Protein AF-A0A3S1B760-F1 (afdb_monomer_lite)

Structure (mmCIF, N/CA/C/O backbone):
data_AF-A0A3S1B760-F1
#
_entry.id   AF-A0A3S1B760-F1
#
loop_
_atom_site.group_PDB
_atom_site.id
_atom_site.type_symbol
_atom_site.label_atom_id
_atom_site.label_alt_id
_atom_site.label_comp_id
_atom_site.label_asym_id
_atom_site.label_entity_id
_atom_site.label_seq_id
_atom_site.pdbx_PDB_ins_code
_atom_site.Cartn_x
_atom_site.Cartn_y
_atom_site.Cartn_z
_atom_site.occupancy
_atom_site.B_iso_or_equiv
_atom_site.auth_seq_id
_atom_site.auth_comp_id
_atom_site.auth_asym_id
_atom_site.auth_atom_id
_atom_site.pdbx_PDB_model_num
ATOM 1 N N . ALA A 1 1 ? 53.886 2.335 -59.919 1.00 48.66 1 ALA A N 1
ATOM 2 C CA . ALA A 1 1 ? 53.335 0.971 -60.036 1.00 48.66 1 ALA A CA 1
ATOM 3 C C . ALA A 1 1 ? 51.815 1.075 -60.037 1.00 48.66 1 ALA A C 1
ATOM 5 O O . ALA A 1 1 ? 51.271 1.648 -59.100 1.00 48.66 1 ALA A O 1
ATOM 6 N N . PHE A 1 2 ? 51.147 0.625 -61.101 1.00 50.19 2 PHE A N 1
ATOM 7 C CA . PHE A 1 2 ? 49.683 0.590 -61.157 1.00 50.19 2 PHE A CA 1
ATOM 8 C C . PHE A 1 2 ? 49.203 -0.611 -60.341 1.00 50.19 2 PHE A C 1
ATOM 10 O O . PHE A 1 2 ? 49.524 -1.748 -60.675 1.00 50.19 2 PHE A O 1
ATOM 17 N N . TYR A 1 3 ? 48.493 -0.355 -59.243 1.00 67.94 3 TYR A N 1
ATOM 18 C CA . TYR A 1 3 ? 47.864 -1.406 -58.446 1.00 67.94 3 TYR A CA 1
ATOM 19 C C . TYR A 1 3 ? 46.650 -1.919 -59.228 1.00 67.94 3 TYR A C 1
ATOM 21 O O . TYR A 1 3 ? 45.631 -1.235 -59.313 1.00 67.94 3 TYR A O 1
ATOM 29 N N . VAL A 1 4 ? 46.784 -3.084 -59.861 1.00 77.31 4 VAL A N 1
ATOM 30 C CA . VAL A 1 4 ? 45.664 -3.774 -60.505 1.00 77.31 4 VAL A CA 1
ATOM 31 C C . VAL A 1 4 ? 45.086 -4.718 -59.468 1.00 77.31 4 VAL A C 1
ATOM 33 O O . VAL A 1 4 ? 45.656 -5.769 -59.195 1.00 77.31 4 VAL A O 1
ATOM 36 N N . GLU A 1 5 ? 43.988 -4.307 -58.846 1.00 77.44 5 GLU A N 1
ATOM 37 C CA . GLU A 1 5 ? 43.269 -5.187 -57.934 1.00 77.44 5 GLU A CA 1
ATOM 38 C C . GLU A 1 5 ? 42.617 -6.345 -58.664 1.00 77.44 5 GLU A C 1
ATOM 40 O O . GLU A 1 5 ? 42.035 -6.191 -59.743 1.00 77.44 5 GLU A O 1
ATOM 45 N N . THR A 1 6 ? 42.630 -7.500 -58.010 1.00 85.75 6 THR A N 1
ATOM 46 C CA . THR A 1 6 ? 41.825 -8.625 -58.454 1.00 85.75 6 THR A CA 1
ATOM 47 C C . THR A 1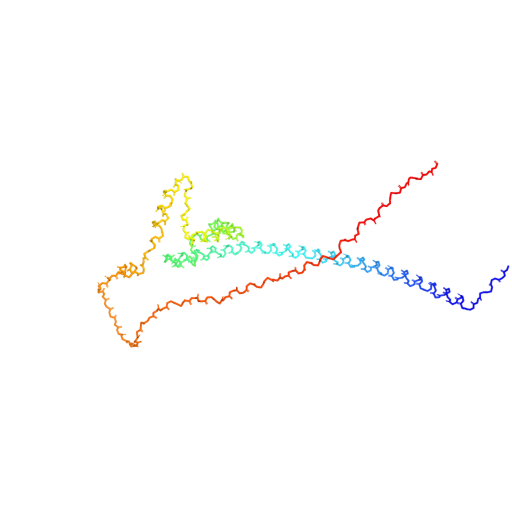 6 ? 40.348 -8.366 -58.151 1.00 85.75 6 THR A C 1
ATOM 49 O O . THR A 1 6 ? 39.968 -7.704 -57.182 1.00 85.75 6 THR A O 1
ATOM 52 N N . ARG A 1 7 ? 39.463 -8.929 -58.979 1.00 85.62 7 ARG A N 1
ATOM 53 C CA . ARG A 1 7 ? 38.005 -8.823 -58.795 1.00 85.62 7 ARG A CA 1
ATOM 54 C C . ARG A 1 7 ? 37.543 -9.331 -57.420 1.00 85.62 7 ARG A C 1
ATOM 56 O O . ARG A 1 7 ? 36.527 -8.863 -56.914 1.00 85.62 7 ARG A O 1
ATOM 63 N N . VAL A 1 8 ? 38.279 -10.279 -56.837 1.00 87.81 8 VAL A N 1
ATOM 64 C CA . VAL A 1 8 ? 38.003 -10.846 -55.511 1.00 87.81 8 VAL A CA 1
ATOM 65 C C . VAL A 1 8 ? 38.309 -9.825 -54.414 1.00 87.81 8 VAL A C 1
ATOM 67 O O . VAL A 1 8 ? 37.425 -9.537 -53.615 1.00 87.81 8 VAL A O 1
ATOM 70 N N . GLU A 1 9 ? 39.481 -9.185 -54.439 1.00 88.00 9 GLU A N 1
ATOM 71 C CA . GLU A 1 9 ? 39.858 -8.142 -53.467 1.00 88.00 9 GLU A CA 1
ATOM 72 C C . GLU A 1 9 ? 38.887 -6.951 -53.501 1.00 88.00 9 GLU A C 1
ATOM 74 O O . GLU A 1 9 ? 38.442 -6.458 -52.461 1.00 88.00 9 GLU A O 1
ATOM 79 N N . ALA A 1 10 ? 38.464 -6.532 -54.699 1.00 87.75 10 ALA A N 1
ATOM 80 C CA . ALA A 1 10 ? 37.474 -5.468 -54.853 1.00 87.75 10 ALA A CA 1
ATOM 81 C C . ALA A 1 10 ? 36.114 -5.832 -54.220 1.00 87.75 10 ALA A C 1
ATOM 83 O O . ALA A 1 10 ? 35.478 -4.987 -53.580 1.00 87.75 10 ALA A O 1
ATOM 84 N N . LEU A 1 11 ? 35.667 -7.086 -54.362 1.00 90.56 11 LEU A N 1
ATOM 85 C CA . LEU A 1 11 ? 34.439 -7.578 -53.729 1.00 90.56 11 LEU A CA 1
ATOM 86 C C . LEU A 1 11 ? 34.583 -7.674 -52.208 1.00 90.56 11 LEU A C 1
ATOM 88 O O . LEU A 1 11 ? 33.686 -7.239 -51.487 1.00 90.56 11 LEU A O 1
ATOM 92 N N . GLU A 1 12 ? 35.711 -8.172 -51.706 1.00 91.38 12 GLU A N 1
ATOM 93 C CA . GLU A 1 12 ? 35.986 -8.255 -50.269 1.00 91.38 12 GLU A CA 1
ATOM 94 C C . GLU A 1 12 ? 35.962 -6.876 -49.606 1.00 91.38 12 GLU A C 1
ATOM 96 O O . GLU A 1 12 ? 35.325 -6.699 -48.564 1.00 91.38 12 GLU A O 1
ATOM 101 N N . ARG A 1 13 ? 36.546 -5.853 -50.241 1.00 89.62 13 ARG A N 1
ATOM 102 C CA . ARG A 1 13 ? 36.424 -4.467 -49.763 1.00 89.62 13 ARG A CA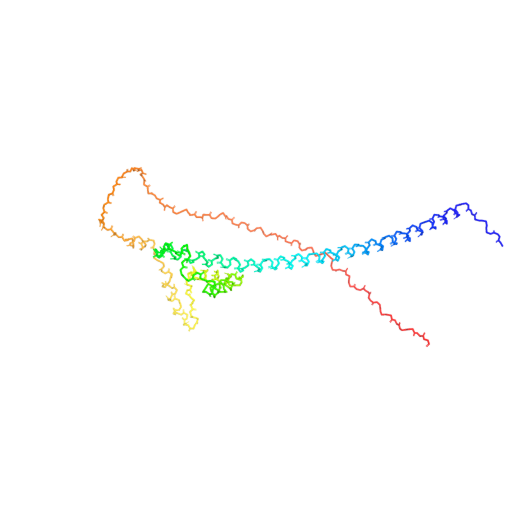 1
ATOM 103 C C . ARG A 1 13 ? 34.980 -3.977 -49.741 1.00 89.62 13 ARG A C 1
ATOM 105 O O . ARG A 1 13 ? 34.581 -3.289 -48.798 1.00 89.62 13 ARG A O 1
ATOM 112 N N . GLN A 1 14 ? 34.188 -4.274 -50.773 1.00 91.12 14 GLN A N 1
ATOM 113 C CA . GLN A 1 14 ? 32.778 -3.873 -50.817 1.00 91.12 14 GLN A CA 1
ATOM 114 C C . GLN A 1 14 ? 31.973 -4.550 -49.706 1.00 91.12 14 GLN A C 1
ATOM 116 O O . GLN A 1 14 ? 31.160 -3.903 -49.048 1.00 91.12 14 GLN A O 1
ATOM 121 N N . VAL A 1 15 ? 32.227 -5.831 -49.443 1.00 94.62 15 VAL A N 1
ATOM 122 C CA . VAL A 1 15 ? 31.605 -6.552 -48.328 1.00 94.62 15 VAL A CA 1
ATOM 123 C C . VAL A 1 15 ? 32.054 -5.959 -46.993 1.00 94.62 15 VAL A C 1
ATOM 125 O O . VAL A 1 15 ? 31.210 -5.659 -46.153 1.00 94.62 15 VAL A O 1
ATOM 128 N N . ALA A 1 16 ? 33.349 -5.694 -46.811 1.00 92.94 16 ALA A N 1
ATOM 129 C CA . ALA A 1 16 ? 33.886 -5.113 -45.583 1.00 92.94 16 ALA A CA 1
ATOM 130 C C . ALA A 1 16 ? 33.348 -3.698 -45.311 1.00 92.94 16 ALA A C 1
ATOM 132 O O . ALA A 1 16 ? 33.040 -3.354 -44.171 1.00 92.94 16 ALA A O 1
ATOM 133 N N . THR A 1 17 ? 33.210 -2.865 -46.344 1.00 93.50 17 THR A N 1
ATOM 134 C CA . THR A 1 17 ? 32.624 -1.520 -46.217 1.00 93.50 17 THR A CA 1
ATOM 135 C C . THR A 1 17 ? 31.132 -1.583 -45.908 1.00 93.50 17 THR A C 1
ATOM 137 O O . THR A 1 17 ? 30.680 -0.882 -45.003 1.00 93.50 17 THR A O 1
ATOM 140 N N . ARG A 1 18 ? 30.376 -2.466 -46.575 1.00 94.44 18 ARG A N 1
ATOM 141 C CA . ARG A 1 18 ? 28.962 -2.711 -46.255 1.00 94.44 18 ARG A CA 1
ATOM 142 C C . ARG A 1 18 ? 28.792 -3.202 -44.819 1.00 94.44 18 ARG A C 1
ATOM 144 O O . ARG A 1 18 ? 28.005 -2.613 -44.091 1.00 94.44 18 ARG A O 1
ATOM 151 N N . ALA A 1 19 ? 29.576 -4.187 -44.387 1.00 95.19 19 ALA A N 1
ATOM 152 C CA . ALA A 1 19 ? 29.538 -4.711 -43.022 1.00 95.19 19 ALA A CA 1
ATOM 153 C C . ALA A 1 19 ? 29.811 -3.614 -41.978 1.00 95.19 19 ALA A C 1
ATOM 155 O O . ALA A 1 19 ? 29.036 -3.450 -41.039 1.00 95.19 19 ALA A O 1
ATOM 156 N N . LYS A 1 20 ? 30.844 -2.783 -42.190 1.00 96.19 20 LYS A N 1
ATOM 157 C CA . LYS A 1 20 ? 31.139 -1.632 -41.316 1.00 96.19 20 LYS A CA 1
ATOM 158 C C . LYS A 1 20 ? 29.974 -0.643 -41.241 1.00 96.19 20 LYS A C 1
ATOM 160 O O . LYS A 1 20 ? 29.651 -0.162 -40.157 1.00 96.19 20 LYS A O 1
ATOM 165 N N . MET A 1 21 ? 29.337 -0.339 -42.371 1.00 95.94 21 MET A N 1
ATOM 166 C CA . MET A 1 21 ? 28.172 0.551 -42.408 1.00 95.94 21 MET A CA 1
ATOM 167 C C . MET A 1 21 ? 26.983 -0.045 -41.650 1.00 95.94 21 MET A C 1
ATOM 169 O O . MET A 1 21 ? 26.342 0.656 -40.867 1.00 95.94 21 MET A O 1
ATOM 173 N N . THR A 1 22 ? 26.718 -1.338 -41.831 1.00 96.38 22 THR A N 1
ATOM 174 C CA . THR A 1 22 ? 25.662 -2.051 -41.107 1.00 96.38 22 THR A CA 1
ATOM 175 C C . THR A 1 22 ? 25.916 -2.042 -39.601 1.00 96.38 22 THR A C 1
ATOM 177 O O . THR A 1 22 ? 25.001 -1.742 -38.839 1.00 96.38 22 THR A O 1
ATOM 180 N N . ASP A 1 23 ? 27.155 -2.257 -39.155 1.00 96.62 23 ASP A N 1
ATOM 181 C CA . ASP A 1 23 ? 27.513 -2.196 -37.734 1.00 96.62 23 ASP A CA 1
ATOM 182 C C . ASP A 1 23 ? 27.290 -0.807 -37.127 1.00 96.62 23 ASP A C 1
ATOM 184 O O . ASP A 1 23 ? 26.781 -0.688 -36.010 1.00 96.62 23 ASP A O 1
ATOM 188 N N . VAL A 1 24 ? 27.643 0.260 -37.849 1.00 96.69 24 VAL A N 1
ATOM 189 C CA . VAL A 1 24 ? 27.411 1.641 -37.395 1.00 96.69 24 VAL A CA 1
ATOM 190 C C . VAL A 1 24 ? 25.914 1.933 -37.289 1.00 96.69 24 VAL A C 1
ATOM 192 O O . VAL A 1 24 ? 25.472 2.512 -36.292 1.00 96.69 24 VAL A O 1
ATOM 195 N N . LEU A 1 25 ? 25.122 1.501 -38.275 1.00 96.31 25 LEU A N 1
ATOM 196 C CA . LEU A 1 25 ? 23.667 1.644 -38.245 1.00 96.31 25 LEU A CA 1
ATOM 197 C C . LEU A 1 25 ? 23.057 0.866 -37.077 1.00 96.31 25 LEU A C 1
ATOM 199 O O . LEU A 1 25 ? 22.281 1.443 -36.317 1.00 96.31 25 LEU A O 1
ATOM 203 N N . ASN A 1 26 ? 23.460 -0.388 -36.871 1.00 97.19 26 ASN A N 1
ATOM 204 C CA . ASN A 1 26 ? 22.979 -1.219 -35.768 1.00 97.19 26 ASN A CA 1
ATOM 205 C C . ASN A 1 26 ? 23.315 -0.593 -34.410 1.00 97.19 26 ASN A C 1
ATOM 207 O O . ASN A 1 26 ? 22.427 -0.421 -33.580 1.00 97.19 26 ASN A O 1
ATOM 211 N N . ARG A 1 27 ? 24.556 -0.130 -34.208 1.00 96.75 27 ARG A N 1
ATOM 212 C CA . ARG A 1 27 ? 24.949 0.577 -32.974 1.00 96.75 27 ARG A CA 1
ATOM 213 C C . ARG A 1 27 ? 24.143 1.856 -32.751 1.00 96.75 27 ARG A C 1
ATOM 215 O O . ARG A 1 27 ? 23.795 2.174 -31.613 1.00 96.75 27 ARG A O 1
ATOM 222 N N . SER A 1 28 ? 23.849 2.599 -33.819 1.00 97.06 28 SER A N 1
ATOM 223 C CA . SER A 1 28 ? 23.019 3.805 -33.747 1.00 97.06 28 SER A CA 1
ATOM 224 C C . SER A 1 28 ? 21.583 3.473 -33.334 1.00 97.06 28 SER A C 1
ATOM 226 O O . SER A 1 28 ? 21.041 4.109 -32.426 1.00 97.06 28 SER A O 1
ATOM 228 N N . GLN A 1 29 ? 20.986 2.441 -33.936 1.00 96.88 29 GLN A N 1
ATOM 229 C CA . GLN A 1 29 ? 19.640 1.985 -33.587 1.00 96.88 29 GLN A CA 1
ATOM 230 C C . GLN A 1 29 ? 19.576 1.432 -32.159 1.00 96.88 29 GLN A C 1
ATOM 232 O O . GLN A 1 29 ? 18.686 1.813 -31.401 1.00 96.88 29 GLN A O 1
ATOM 237 N N . ASP A 1 30 ? 20.568 0.650 -31.734 1.00 97.56 30 ASP A N 1
ATOM 238 C CA . ASP A 1 30 ? 20.675 0.158 -30.359 1.00 97.56 30 ASP A CA 1
ATOM 239 C C . ASP A 1 30 ? 20.773 1.302 -29.348 1.00 97.56 30 ASP A C 1
ATOM 241 O O . ASP A 1 30 ? 20.149 1.263 -28.287 1.00 97.56 30 ASP A O 1
ATOM 245 N N . SER A 1 31 ? 21.540 2.349 -29.661 1.00 96.94 31 SER A N 1
ATOM 246 C CA . SER A 1 31 ? 21.658 3.532 -28.803 1.00 96.94 31 SER A CA 1
ATOM 247 C C . SER A 1 31 ? 20.320 4.269 -28.659 1.00 96.94 31 SER A C 1
ATOM 249 O O . SER A 1 31 ? 19.916 4.634 -27.545 1.00 96.94 31 SER A O 1
ATOM 251 N N . LYS A 1 32 ? 19.580 4.428 -29.766 1.00 97.56 32 LYS A N 1
ATOM 252 C CA . LYS A 1 32 ? 18.227 5.006 -29.759 1.00 97.56 32 LYS A CA 1
ATOM 253 C C . LYS A 1 32 ? 17.269 4.156 -28.930 1.00 97.56 32 LYS A C 1
ATOM 255 O O . LYS A 1 32 ? 16.611 4.690 -28.038 1.00 97.56 32 LYS A O 1
ATOM 260 N N . LEU A 1 33 ? 17.263 2.841 -29.146 1.00 97.88 33 LEU A N 1
ATOM 261 C CA . LEU A 1 33 ? 16.401 1.901 -28.432 1.00 97.88 33 LEU A CA 1
ATOM 262 C C . LEU A 1 33 ? 16.709 1.880 -26.932 1.00 97.88 33 LEU A C 1
ATOM 264 O O . LEU A 1 33 ? 15.796 1.903 -26.110 1.00 97.88 33 LEU A O 1
ATOM 268 N N . ARG A 1 34 ? 17.988 1.921 -26.541 1.00 97.56 34 ARG A N 1
ATOM 269 C CA . ARG A 1 34 ? 18.393 2.036 -25.130 1.00 97.56 34 ARG A CA 1
ATOM 270 C C . ARG A 1 34 ? 17.894 3.329 -24.498 1.00 97.56 34 ARG A C 1
ATOM 272 O O . ARG A 1 34 ? 17.448 3.313 -23.353 1.00 97.56 34 ARG A O 1
ATOM 279 N N . THR A 1 35 ? 17.979 4.440 -25.222 1.00 97.69 35 THR A N 1
ATOM 280 C CA . THR A 1 35 ? 17.501 5.739 -24.735 1.00 97.69 35 THR A CA 1
ATOM 281 C C . THR A 1 35 ? 15.984 5.737 -24.574 1.00 97.69 35 THR A C 1
ATOM 283 O O . THR A 1 35 ? 15.486 6.187 -23.545 1.00 97.69 35 THR A O 1
ATOM 286 N N . GLN A 1 36 ? 15.256 5.176 -25.540 1.00 97.88 36 GLN A N 1
ATOM 287 C CA . GLN A 1 36 ? 13.805 5.028 -25.471 1.00 97.88 36 GLN A CA 1
ATOM 288 C C . GLN A 1 36 ? 13.390 4.125 -24.307 1.00 97.88 36 GLN A C 1
ATOM 290 O O . GLN A 1 36 ? 12.636 4.562 -23.449 1.00 97.88 36 GLN A O 1
ATOM 295 N N . LYS A 1 37 ? 13.999 2.943 -24.172 1.00 98.19 37 LYS A N 1
ATOM 296 C CA . LYS A 1 37 ? 13.739 2.030 -23.051 1.00 98.19 37 LYS A CA 1
ATOM 297 C C . LYS A 1 37 ? 13.962 2.692 -21.689 1.00 98.19 37 LYS A C 1
ATOM 299 O O . LYS A 1 37 ? 13.189 2.469 -20.766 1.00 98.19 37 LYS A O 1
ATOM 304 N N . LYS A 1 38 ? 15.005 3.520 -21.548 1.00 98.00 38 LYS A N 1
ATOM 305 C CA . LYS A 1 38 ? 15.243 4.291 -20.314 1.00 98.00 38 LYS A CA 1
ATOM 306 C C . LYS A 1 38 ? 14.145 5.321 -20.050 1.00 98.00 38 LYS A C 1
ATOM 308 O O . LYS A 1 38 ? 13.774 5.506 -18.897 1.00 98.00 38 LYS A O 1
ATOM 313 N N . ARG A 1 39 ? 13.642 5.993 -21.090 1.00 98.06 39 ARG A N 1
ATOM 314 C CA . ARG A 1 39 ? 12.525 6.944 -20.968 1.00 98.06 39 ARG A CA 1
ATOM 315 C C . ARG A 1 39 ? 11.241 6.234 -20.557 1.00 98.06 39 ARG A C 1
ATOM 317 O O . ARG A 1 39 ? 10.586 6.696 -19.630 1.00 98.06 39 ARG A O 1
ATOM 324 N N . ASP A 1 40 ? 10.939 5.104 -21.184 1.00 98.06 40 ASP A N 1
ATOM 325 C CA . ASP A 1 40 ? 9.743 4.317 -20.883 1.00 98.06 40 ASP A CA 1
ATOM 326 C C . ASP A 1 40 ? 9.805 3.761 -19.457 1.00 98.06 40 ASP A C 1
ATOM 328 O O . ASP A 1 40 ? 8.845 3.886 -18.702 1.00 98.06 40 ASP A O 1
ATOM 332 N N . GLN A 1 41 ? 10.967 3.248 -19.039 1.00 97.94 41 GLN A N 1
ATOM 333 C CA . GLN A 1 41 ? 11.169 2.801 -17.661 1.00 97.94 41 GLN A CA 1
ATOM 334 C C . GLN A 1 41 ? 10.994 3.948 -16.661 1.00 97.94 41 GLN A C 1
ATOM 336 O O . GLN A 1 41 ? 10.310 3.785 -15.660 1.00 97.94 41 GLN A O 1
ATOM 341 N N . ALA A 1 42 ? 11.556 5.128 -16.940 1.00 97.62 42 ALA A N 1
ATOM 342 C CA . ALA A 1 42 ? 11.366 6.288 -16.076 1.00 97.62 42 ALA A CA 1
ATOM 343 C C . ALA A 1 42 ? 9.889 6.718 -16.002 1.00 97.62 42 ALA A C 1
ATOM 345 O O . ALA A 1 42 ? 9.424 7.129 -14.941 1.00 97.62 42 ALA A O 1
ATOM 346 N N . ALA A 1 43 ? 9.141 6.615 -17.104 1.00 97.56 43 ALA A N 1
ATOM 347 C CA . ALA A 1 43 ? 7.711 6.901 -17.121 1.00 97.56 43 ALA A CA 1
ATOM 348 C C . ALA A 1 43 ? 6.913 5.892 -16.278 1.00 97.56 43 ALA A C 1
ATOM 350 O O . ALA A 1 43 ? 6.051 6.313 -15.506 1.00 97.56 43 ALA A O 1
ATOM 351 N N . LEU A 1 44 ? 7.237 4.596 -16.372 1.00 98.25 44 LEU A N 1
ATOM 352 C CA . LEU A 1 44 ? 6.658 3.547 -15.526 1.00 98.25 44 LEU A CA 1
ATOM 353 C C . LEU A 1 44 ? 6.961 3.796 -14.046 1.00 98.25 44 LEU A C 1
ATOM 355 O O . LEU A 1 44 ? 6.042 3.840 -13.237 1.00 98.25 44 LEU A O 1
ATOM 359 N N . ASP A 1 45 ? 8.215 4.089 -13.702 1.00 98.06 45 ASP A N 1
ATOM 360 C CA . ASP A 1 45 ? 8.610 4.370 -12.319 1.00 98.06 45 ASP A CA 1
ATOM 361 C C . ASP A 1 45 ? 7.866 5.597 -11.750 1.00 98.06 45 ASP A C 1
ATOM 363 O O . ASP A 1 45 ? 7.479 5.627 -10.579 1.00 98.06 45 ASP A O 1
ATOM 367 N N . ILE A 1 46 ? 7.657 6.641 -12.565 1.00 97.44 46 ILE A N 1
ATOM 368 C CA . ILE A 1 46 ? 6.871 7.821 -12.171 1.00 97.44 46 ILE A CA 1
ATOM 369 C C . ILE A 1 46 ? 5.401 7.448 -11.973 1.00 97.44 46 ILE A C 1
ATOM 371 O O . ILE A 1 46 ? 4.778 7.933 -11.024 1.00 97.44 46 ILE A O 1
ATOM 375 N N . PHE A 1 47 ? 4.844 6.630 -12.864 1.00 98.00 47 PHE A N 1
ATOM 376 C CA . PHE A 1 47 ? 3.469 6.163 -12.767 1.00 98.00 47 PHE A CA 1
ATOM 377 C C . PHE A 1 47 ? 3.255 5.355 -11.488 1.00 98.00 47 PHE A C 1
ATOM 379 O O . PHE A 1 47 ? 2.376 5.706 -10.704 1.00 98.00 47 PHE A O 1
ATOM 386 N N . ASP A 1 48 ? 4.112 4.372 -11.216 1.00 97.62 48 ASP A N 1
ATOM 387 C CA . ASP A 1 48 ? 4.019 3.522 -10.03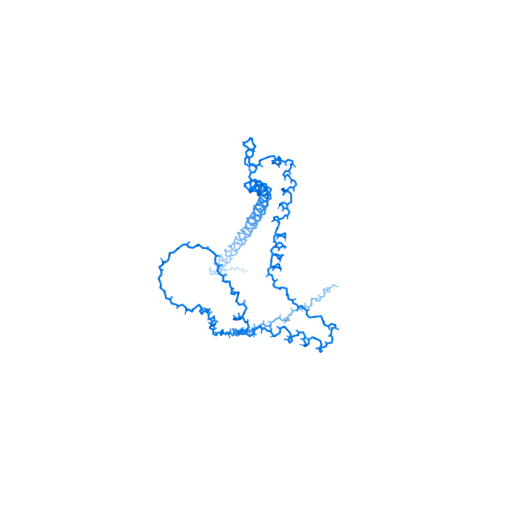0 1.00 97.62 48 ASP A CA 1
ATOM 388 C C . ASP A 1 48 ? 4.099 4.352 -8.747 1.00 97.62 48 ASP A C 1
ATOM 390 O O . ASP A 1 48 ? 3.255 4.223 -7.863 1.00 97.62 48 ASP A O 1
ATOM 394 N N . ARG A 1 49 ? 5.035 5.308 -8.670 1.00 96.62 49 ARG A N 1
ATOM 395 C CA . ARG A 1 49 ? 5.133 6.219 -7.515 1.00 96.62 49 ARG A CA 1
ATOM 396 C C . ARG A 1 49 ? 3.883 7.075 -7.329 1.00 96.62 49 ARG A C 1
ATOM 398 O O . ARG A 1 49 ? 3.465 7.312 -6.194 1.00 96.62 49 ARG A O 1
ATOM 405 N N . LYS A 1 50 ? 3.298 7.585 -8.418 1.00 97.19 50 LYS A N 1
ATOM 406 C CA . LYS A 1 50 ? 2.054 8.369 -8.353 1.00 97.19 50 LYS A CA 1
ATOM 407 C C . LYS A 1 50 ? 0.885 7.496 -7.909 1.00 97.19 50 LYS A C 1
ATOM 409 O O . LYS A 1 50 ? 0.147 7.911 -7.020 1.00 97.19 50 LYS A O 1
ATOM 414 N N . PHE A 1 51 ? 0.771 6.294 -8.464 1.00 96.94 51 PHE A N 1
ATOM 415 C CA . PHE A 1 51 ? -0.259 5.325 -8.119 1.00 96.94 51 PHE A CA 1
ATOM 416 C C . PHE A 1 51 ? -0.165 4.888 -6.653 1.00 96.94 51 PHE A C 1
ATOM 418 O O . PHE A 1 51 ? -1.164 4.890 -5.937 1.00 96.94 51 PHE A O 1
ATOM 425 N N . GLU A 1 52 ? 1.036 4.588 -6.157 1.00 95.81 52 GLU A N 1
ATOM 426 C CA . GLU A 1 52 ? 1.253 4.264 -4.746 1.00 95.81 52 GLU A CA 1
ATOM 427 C C . GLU A 1 52 ? 0.874 5.427 -3.829 1.00 95.81 52 GLU A C 1
ATOM 429 O O . GLU A 1 52 ? 0.210 5.213 -2.813 1.00 95.81 52 GLU A O 1
ATOM 434 N N . LYS A 1 53 ? 1.256 6.658 -4.190 1.00 95.44 53 LYS A N 1
ATOM 435 C CA . LYS A 1 53 ? 0.909 7.863 -3.429 1.00 95.44 53 LYS A CA 1
ATOM 436 C C . LYS A 1 53 ? -0.602 8.085 -3.385 1.00 95.44 53 LYS A C 1
ATOM 438 O O . LYS A 1 53 ? -1.154 8.331 -2.315 1.00 95.44 53 LYS A O 1
ATOM 443 N N . GLU A 1 54 ? -1.281 7.973 -4.520 1.00 93.94 54 GLU A N 1
ATOM 444 C CA . GLU A 1 54 ? -2.738 8.087 -4.600 1.00 93.94 54 GLU A CA 1
ATOM 445 C C . GLU A 1 54 ? -3.423 6.971 -3.798 1.00 93.94 54 GLU A C 1
ATOM 447 O O . GLU A 1 54 ? -4.303 7.236 -2.980 1.00 93.94 54 GLU A O 1
ATOM 452 N N . GLY A 1 55 ? -2.936 5.734 -3.911 1.00 93.69 55 GLY A N 1
ATOM 453 C CA . GLY A 1 55 ? -3.404 4.606 -3.113 1.00 93.69 55 GLY A CA 1
ATOM 454 C C . GLY A 1 55 ? -3.205 4.803 -1.606 1.00 93.69 55 GLY A C 1
ATOM 455 O O . GLY A 1 55 ? -4.061 4.402 -0.815 1.00 93.69 55 GLY A O 1
ATOM 456 N N . GLN A 1 56 ? -2.105 5.429 -1.178 1.00 89.81 56 GLN A N 1
ATOM 457 C CA . GLN A 1 56 ? -1.881 5.797 0.223 1.00 89.81 56 GLN A CA 1
ATOM 458 C C . GLN A 1 56 ? -2.859 6.880 0.683 1.00 89.81 56 GLN A C 1
ATOM 460 O O . GLN A 1 56 ? -3.501 6.691 1.716 1.00 89.81 56 GLN A O 1
ATOM 465 N N . ASN A 1 57 ? -3.055 7.936 -0.109 1.00 88.00 57 ASN A N 1
ATOM 466 C CA . ASN A 1 57 ? -4.022 8.995 0.187 1.00 88.00 57 ASN A CA 1
ATOM 467 C C . ASN A 1 57 ? -5.447 8.438 0.314 1.00 88.00 57 ASN A C 1
ATOM 469 O O . ASN A 1 57 ? -6.148 8.745 1.276 1.00 88.00 57 ASN A O 1
ATOM 473 N N . HIS A 1 58 ? -5.865 7.556 -0.602 1.00 87.25 58 HIS A N 1
ATOM 474 C CA . HIS A 1 58 ? -7.162 6.882 -0.515 1.00 87.25 58 HIS A CA 1
ATOM 475 C C . HIS A 1 58 ? -7.275 6.019 0.738 1.00 87.25 58 HIS A C 1
ATOM 477 O O . HIS A 1 58 ? -8.288 6.068 1.433 1.00 87.25 58 HIS A O 1
ATOM 483 N N . LYS A 1 59 ? -6.237 5.241 1.067 1.00 87.88 59 LYS A N 1
ATOM 484 C CA . LYS A 1 59 ? -6.217 4.447 2.302 1.00 87.88 59 LYS A CA 1
ATOM 485 C C . LYS A 1 59 ? -6.320 5.335 3.537 1.00 87.88 59 LYS A C 1
ATOM 487 O O . LYS A 1 59 ? -6.984 4.941 4.487 1.00 87.88 59 LYS A O 1
ATOM 492 N N . GLU A 1 60 ? -5.672 6.494 3.552 1.00 84.31 60 GLU A N 1
ATOM 493 C CA . GLU A 1 60 ? -5.751 7.454 4.654 1.00 84.31 60 GLU A CA 1
ATOM 494 C C . GLU A 1 60 ? -7.133 8.085 4.775 1.00 84.31 60 GLU A C 1
ATOM 496 O O . GLU A 1 60 ? -7.710 8.026 5.857 1.00 84.31 60 GLU A O 1
ATOM 501 N N . ALA A 1 61 ? -7.720 8.546 3.671 1.00 83.12 61 ALA A N 1
ATOM 502 C CA . ALA A 1 61 ? -9.095 9.042 3.652 1.00 83.12 61 ALA A CA 1
ATOM 503 C C . ALA A 1 61 ? -10.099 7.977 4.137 1.00 83.12 61 ALA A C 1
ATOM 505 O O . ALA A 1 61 ? -11.033 8.266 4.888 1.00 83.12 61 ALA A O 1
ATOM 506 N N . LEU A 1 62 ? -9.877 6.711 3.769 1.00 87.44 62 LEU A N 1
ATOM 507 C CA . LEU A 1 62 ? -10.708 5.598 4.220 1.00 87.44 62 LEU A CA 1
ATOM 508 C C . LEU A 1 62 ? -10.502 5.245 5.699 1.00 87.44 62 LEU A C 1
ATOM 510 O O . LEU A 1 62 ? -11.431 4.710 6.299 1.00 87.44 62 LEU A O 1
ATOM 514 N N . LYS A 1 63 ? -9.345 5.530 6.320 1.00 87.50 63 LYS A N 1
ATOM 515 C CA . LYS A 1 63 ? -9.138 5.258 7.760 1.00 87.50 63 LYS A CA 1
ATOM 516 C C . LYS A 1 63 ? -10.140 6.032 8.607 1.00 87.50 63 LYS A C 1
ATOM 518 O O . LYS A 1 63 ? -10.745 5.440 9.500 1.00 87.50 63 LYS A O 1
ATOM 523 N N . ASP A 1 64 ? -10.336 7.308 8.299 1.00 85.69 64 ASP A N 1
ATOM 524 C CA . ASP A 1 64 ? -11.255 8.174 9.035 1.00 85.69 64 ASP A CA 1
ATOM 525 C C . ASP A 1 64 ? -12.701 7.728 8.831 1.00 85.69 64 ASP A C 1
ATOM 527 O O . ASP A 1 64 ? -13.444 7.587 9.801 1.00 85.69 64 ASP A O 1
ATOM 531 N N . HIS A 1 65 ? -13.077 7.399 7.591 1.00 88.44 65 HIS A N 1
ATOM 532 C CA . HIS A 1 65 ? -14.409 6.877 7.282 1.00 88.44 65 HIS A CA 1
ATOM 533 C C . HIS A 1 65 ? -14.689 5.542 7.991 1.00 88.44 65 HIS A C 1
ATOM 535 O O . HIS A 1 65 ? -15.737 5.362 8.611 1.00 88.44 65 HIS A O 1
ATOM 541 N N . VAL A 1 66 ? -13.742 4.599 7.946 1.00 90.69 66 VAL A N 1
ATOM 542 C CA . VAL A 1 66 ? -13.858 3.296 8.619 1.00 90.69 66 VAL A CA 1
ATOM 543 C C . VAL A 1 66 ? -13.931 3.469 10.136 1.00 90.69 66 VAL A C 1
ATOM 545 O O . VAL A 1 66 ? -14.717 2.783 10.790 1.00 90.69 66 VAL A O 1
ATOM 548 N N . ALA A 1 67 ? -13.148 4.387 10.707 1.00 90.06 67 ALA A N 1
ATOM 549 C CA . ALA A 1 67 ? -13.201 4.695 12.131 1.00 90.06 67 ALA A CA 1
ATOM 550 C C . ALA A 1 67 ? -14.545 5.324 12.519 1.00 90.06 67 ALA A C 1
ATOM 552 O O . ALA A 1 67 ? -15.154 4.883 13.490 1.00 90.06 67 ALA A O 1
ATOM 553 N N . HIS A 1 68 ? -15.036 6.285 11.736 1.00 90.44 68 HIS A N 1
ATOM 554 C CA . HIS A 1 68 ? -16.332 6.932 11.935 1.00 90.44 68 HIS A CA 1
ATOM 555 C C . HIS A 1 68 ? -17.480 5.921 11.911 1.00 90.44 68 HIS A C 1
ATOM 557 O O . HIS A 1 68 ? -18.273 5.853 12.849 1.00 90.44 68 HIS A O 1
ATOM 563 N N . TYR A 1 69 ? -17.528 5.077 10.879 1.00 91.75 69 TYR A N 1
ATOM 564 C CA . TYR A 1 69 ? -18.511 4.001 10.780 1.00 91.75 69 TYR A CA 1
ATOM 565 C C . TYR A 1 69 ? -18.412 3.019 11.958 1.00 91.75 69 TYR A C 1
ATOM 567 O O . TYR A 1 69 ? -19.427 2.604 12.512 1.00 91.75 69 TYR A O 1
ATOM 575 N N . GLY A 1 70 ? -17.189 2.676 12.375 1.00 91.75 70 GLY A N 1
ATOM 576 C CA . GLY A 1 70 ? -16.947 1.804 13.521 1.00 91.75 70 GLY A CA 1
ATOM 577 C C . GLY A 1 70 ? -17.495 2.367 14.833 1.00 91.75 70 GLY A C 1
ATOM 578 O O . GLY A 1 70 ? -18.164 1.635 15.556 1.00 91.75 70 GLY A O 1
ATOM 579 N N . VAL A 1 71 ? -17.260 3.652 15.125 1.00 92.69 71 VAL A N 1
ATOM 580 C CA . VAL A 1 71 ? -17.787 4.282 16.350 1.00 92.69 71 VAL A CA 1
ATOM 581 C C . VAL A 1 71 ? -19.309 4.355 16.318 1.00 92.69 71 VAL A C 1
ATOM 583 O O . VAL A 1 71 ? -19.950 3.969 17.288 1.00 92.69 71 VAL A O 1
ATOM 586 N N . LEU A 1 72 ? -19.899 4.791 15.201 1.00 90.75 72 LEU A N 1
ATOM 587 C CA . LEU A 1 72 ? -21.357 4.853 15.071 1.00 90.75 72 LEU A CA 1
ATOM 588 C C . LEU A 1 72 ? -22.014 3.485 15.270 1.00 90.75 72 LEU A C 1
ATOM 590 O O . LEU A 1 72 ? -23.048 3.378 15.925 1.00 90.75 72 LEU A O 1
ATOM 594 N N . ARG A 1 73 ? -21.400 2.427 14.734 1.00 92.38 73 ARG A N 1
ATOM 595 C CA . ARG A 1 73 ? -21.879 1.059 14.925 1.00 92.38 73 ARG A CA 1
ATOM 596 C C . ARG A 1 73 ? -21.795 0.617 16.385 1.00 92.38 73 ARG A C 1
ATOM 598 O O . ARG A 1 73 ? -22.707 -0.056 16.849 1.00 92.38 73 ARG A O 1
ATOM 605 N N . GLU A 1 74 ? -20.724 0.973 17.090 1.00 90.81 74 GLU A N 1
ATOM 606 C CA . GLU A 1 74 ? -20.576 0.666 18.518 1.00 90.81 74 GLU A CA 1
ATOM 607 C C . GLU A 1 74 ? -21.623 1.403 19.360 1.00 90.81 74 GLU A C 1
ATOM 609 O O . GLU A 1 74 ? -22.283 0.762 20.168 1.00 90.81 74 GLU A O 1
ATOM 614 N N . LEU A 1 75 ? -21.870 2.690 19.093 1.00 89.25 75 LEU A N 1
ATOM 615 C CA . LEU A 1 75 ? -22.923 3.460 19.769 1.00 89.25 75 LEU A CA 1
ATOM 616 C C . LEU A 1 75 ? -24.321 2.872 19.527 1.00 89.25 75 LEU A C 1
ATOM 618 O O . LEU A 1 75 ? -25.116 2.750 20.457 1.00 89.25 75 LEU A O 1
ATOM 622 N N . ALA A 1 76 ? -24.610 2.459 18.289 1.00 89.25 76 ALA A N 1
ATOM 623 C CA . ALA A 1 76 ? -25.868 1.789 17.966 1.00 89.25 76 ALA A CA 1
ATOM 624 C C . ALA A 1 76 ? -26.018 0.465 18.738 1.00 89.25 76 ALA A C 1
ATOM 626 O O . ALA A 1 76 ? -27.076 0.201 19.304 1.00 89.25 76 ALA A O 1
ATOM 627 N N . GLN A 1 77 ? -24.952 -0.339 18.821 1.00 90.06 77 GLN A N 1
ATOM 628 C CA . GLN A 1 77 ? -24.959 -1.597 19.576 1.00 90.06 77 GLN A CA 1
ATOM 629 C C . GLN A 1 77 ? -25.092 -1.383 21.088 1.00 90.06 77 GLN A C 1
ATOM 631 O O . GLN A 1 77 ? -25.810 -2.125 21.750 1.00 90.06 77 GLN A O 1
ATOM 636 N N . GLU A 1 78 ? -24.418 -0.381 21.654 1.00 88.38 78 GLU A N 1
ATOM 637 C CA . GLU A 1 78 ? -24.544 -0.032 23.073 1.00 88.38 78 GLU A CA 1
ATOM 638 C C . GLU A 1 78 ? -25.980 0.366 23.425 1.00 88.38 78 GLU A C 1
ATOM 640 O O . GLU A 1 78 ? -26.479 -0.037 24.475 1.00 88.38 78 GLU A O 1
ATOM 645 N N . ARG A 1 79 ? -26.674 1.069 22.521 1.00 84.62 79 ARG A N 1
ATOM 646 C CA . ARG A 1 79 ? -28.098 1.398 22.666 1.00 84.62 79 ARG A CA 1
ATOM 647 C C . ARG A 1 79 ? -29.025 0.199 22.542 1.0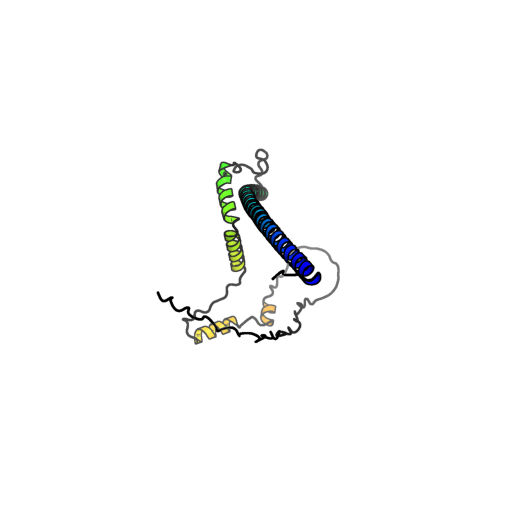0 84.62 79 ARG A C 1
ATOM 649 O O . ARG A 1 79 ? -29.944 0.063 23.344 1.00 84.62 79 ARG A O 1
ATOM 656 N N . GLU A 1 80 ? -28.793 -0.668 21.560 1.00 86.25 80 GLU A N 1
ATOM 657 C CA . GLU A 1 80 ? -29.550 -1.920 21.435 1.00 86.25 80 GLU A CA 1
ATOM 658 C C . GLU A 1 80 ? -29.413 -2.767 22.710 1.00 86.25 80 GLU A C 1
ATOM 660 O O . GLU A 1 80 ? -30.399 -3.314 23.196 1.00 86.25 80 GLU A O 1
ATOM 665 N N . ASN A 1 81 ? -28.218 -2.799 23.308 1.00 87.06 81 ASN A N 1
ATOM 666 C CA . ASN A 1 81 ? -27.961 -3.520 24.554 1.00 87.06 81 ASN A CA 1
ATOM 667 C C . ASN A 1 81 ? -28.545 -2.828 25.798 1.00 87.06 81 ASN A C 1
ATOM 669 O O . ASN A 1 81 ? -28.905 -3.514 26.752 1.00 87.06 81 ASN A O 1
ATOM 673 N N . SER A 1 82 ? -28.614 -1.492 25.825 1.00 84.44 82 SER A N 1
ATOM 674 C CA . SER A 1 82 ? -29.150 -0.738 26.967 1.00 84.44 82 SER A CA 1
ATOM 675 C C . SER A 1 82 ? -30.673 -0.596 26.947 1.00 84.44 82 SER A C 1
ATOM 677 O O . SER A 1 82 ? -31.261 -0.219 27.960 1.00 84.44 82 SER A O 1
ATOM 679 N N . GLY A 1 83 ? -31.322 -0.870 25.811 1.00 77.69 83 GLY A N 1
ATOM 680 C CA . GLY A 1 83 ? -32.771 -0.735 25.645 1.00 77.69 83 GLY A CA 1
ATOM 681 C C . GLY A 1 83 ? -33.278 0.714 25.673 1.00 77.69 83 GLY A C 1
ATOM 682 O O . GLY A 1 83 ? -34.485 0.935 25.608 1.00 77.69 83 GLY A O 1
ATOM 683 N N . GLN A 1 84 ? -32.389 1.711 25.740 1.00 72.38 84 GLN A N 1
ATOM 684 C CA . GLN A 1 84 ? -32.731 3.138 25.710 1.00 72.38 84 GLN A CA 1
ATOM 685 C C . GLN A 1 84 ? -32.805 3.650 24.266 1.00 72.38 84 GLN A C 1
ATOM 687 O O . GLN A 1 84 ? -31.997 4.469 23.817 1.00 72.38 84 GLN A O 1
ATOM 692 N N . ALA A 1 85 ? -33.763 3.125 23.505 1.00 68.69 85 ALA A N 1
ATOM 693 C CA . ALA A 1 85 ? -34.043 3.598 22.158 1.00 68.69 85 ALA A CA 1
ATOM 694 C C . ALA A 1 85 ? -35.049 4.755 22.213 1.00 68.69 85 ALA A C 1
ATOM 696 O O . ALA A 1 85 ? -36.256 4.534 22.203 1.00 68.69 85 ALA A O 1
ATOM 697 N N . ASP A 1 86 ? -34.554 5.994 22.257 1.00 71.38 86 ASP A N 1
ATOM 698 C CA . ASP A 1 86 ? -35.418 7.163 22.061 1.00 71.38 86 ASP A CA 1
ATOM 699 C C . ASP A 1 86 ? -35.955 7.167 20.620 1.00 71.38 86 ASP A C 1
ATOM 701 O O . ASP A 1 86 ? -35.151 7.299 19.687 1.00 71.38 86 ASP A O 1
ATOM 705 N N . PRO A 1 87 ? -37.282 7.091 20.400 1.00 76.94 87 PRO A N 1
ATOM 706 C CA . PRO A 1 87 ? -37.863 7.043 19.054 1.00 76.94 87 PRO A CA 1
ATOM 707 C C . PRO A 1 87 ? -37.501 8.263 18.197 1.00 76.94 87 PRO A C 1
ATOM 709 O O . PRO A 1 87 ? -37.375 8.162 16.979 1.00 76.94 87 PRO A O 1
ATOM 712 N N . ASN A 1 88 ? -37.277 9.411 18.841 1.00 79.25 88 ASN A N 1
ATOM 713 C CA . ASN A 1 88 ? -37.051 10.695 18.177 1.00 79.25 88 ASN A CA 1
ATOM 714 C C . ASN A 1 88 ? -35.596 10.915 17.724 1.00 79.25 88 ASN A C 1
ATOM 716 O O . ASN A 1 88 ? -35.347 11.776 16.887 1.00 79.25 88 ASN A O 1
ATOM 720 N N . MET A 1 89 ? -34.631 10.159 18.262 1.00 73.94 89 MET A N 1
ATOM 721 C CA . MET A 1 89 ? -33.190 10.359 18.009 1.00 73.94 89 MET A CA 1
ATOM 722 C C . MET A 1 89 ? -32.589 9.312 17.051 1.00 73.94 89 MET A C 1
ATOM 724 O O . MET A 1 89 ? -31.375 9.270 16.831 1.00 73.94 89 MET A O 1
ATOM 728 N N . GLY A 1 90 ? -33.428 8.451 16.468 1.00 79.19 90 GLY A N 1
ATOM 729 C CA . GLY A 1 90 ? -33.009 7.423 15.517 1.00 79.19 90 GLY A CA 1
ATOM 730 C C . GLY A 1 90 ? -32.027 6.396 16.099 1.00 79.19 90 GLY A C 1
ATOM 731 O O . GLY A 1 90 ? -31.909 6.214 17.310 1.00 79.19 90 GLY A O 1
ATOM 732 N N . ARG A 1 91 ? -31.304 5.697 15.212 1.00 80.75 91 ARG A N 1
ATOM 733 C CA . ARG A 1 91 ? -30.440 4.553 15.574 1.00 80.75 91 ARG A CA 1
ATOM 734 C C . ARG A 1 91 ? -29.224 4.904 16.440 1.00 80.75 91 ARG A C 1
ATOM 736 O O . ARG A 1 91 ? -28.694 4.012 17.090 1.00 80.75 91 ARG A O 1
ATOM 743 N N . TYR A 1 92 ? -28.763 6.155 16.424 1.00 82.75 92 TYR A N 1
ATOM 744 C CA . TYR A 1 92 ? -27.492 6.543 17.052 1.00 82.75 92 TYR A CA 1
ATOM 745 C C . TYR A 1 92 ? -27.658 7.352 18.346 1.00 82.75 92 TYR A C 1
ATOM 747 O O . TYR A 1 92 ? -26.791 7.256 19.208 1.00 82.75 92 TYR A O 1
ATOM 755 N N . GLY A 1 93 ? -28.778 8.062 18.537 1.00 80.06 93 GLY A N 1
ATOM 756 C CA . GLY A 1 93 ? -29.082 8.719 19.810 1.00 80.06 93 GLY A CA 1
ATOM 757 C C . GLY A 1 93 ? -28.388 10.066 20.076 1.00 80.06 93 GLY A C 1
ATOM 758 O O . GLY A 1 93 ? -27.645 10.567 19.236 1.00 80.06 93 GLY A O 1
ATOM 759 N N . PRO A 1 94 ? -28.608 10.662 21.265 1.00 78.69 94 PRO A N 1
ATOM 760 C CA . PRO A 1 94 ? -27.815 11.777 21.764 1.00 78.69 94 PRO A CA 1
ATOM 761 C C . PRO A 1 94 ? -26.379 11.303 22.035 1.00 78.69 94 PRO A C 1
ATOM 763 O O . PRO A 1 94 ? -26.158 10.135 22.356 1.00 78.69 94 PRO A O 1
ATOM 766 N N . GLY A 1 95 ? -25.389 12.183 21.884 1.00 78.31 95 GLY A N 1
ATOM 767 C CA . GLY A 1 95 ? -23.978 11.778 21.911 1.00 78.31 95 GLY A CA 1
ATOM 768 C C . GLY A 1 95 ? -23.418 11.411 20.533 1.00 78.31 95 GLY A C 1
ATOM 769 O O . GLY A 1 95 ? -22.209 11.227 20.385 1.00 78.31 95 GLY A O 1
ATOM 770 N N . SER A 1 96 ? -24.274 11.309 19.505 1.00 83.12 96 SER A N 1
ATOM 771 C CA . SER A 1 96 ? -23.846 11.021 18.137 1.00 83.12 96 SER A CA 1
ATOM 772 C C . SER A 1 96 ? -23.496 12.278 17.330 1.00 83.12 96 SER A C 1
ATOM 774 O O . SER A 1 96 ? -23.394 12.220 16.099 1.00 83.12 96 SER A O 1
ATOM 776 N N . SER A 1 97 ? -23.371 13.438 17.981 1.00 88.19 97 SER A N 1
ATOM 777 C CA . SER A 1 97 ? -22.990 14.658 17.279 1.00 88.19 97 SER A CA 1
ATOM 778 C C . SER A 1 97 ? -21.535 14.565 16.813 1.00 88.19 97 SER A C 1
ATOM 780 O O . SER A 1 97 ? -20.686 13.929 17.442 1.00 88.19 97 SER A O 1
ATOM 782 N N . LYS A 1 98 ? -21.213 15.226 15.697 1.00 85.50 98 LYS A N 1
ATOM 783 C CA . LYS A 1 98 ? -19.859 15.184 15.123 1.00 85.50 98 LYS A CA 1
ATOM 784 C C . LYS A 1 98 ? -18.785 15.577 16.146 1.00 85.50 98 LYS A C 1
ATOM 786 O O . LYS A 1 98 ? -17.730 14.955 16.169 1.00 85.50 98 LYS A O 1
ATOM 791 N N . LEU A 1 99 ? -19.068 16.573 16.988 1.00 88.94 99 LEU A N 1
ATOM 792 C CA . LEU A 1 99 ? -18.139 17.085 17.999 1.00 88.94 99 LEU A CA 1
ATOM 793 C C . LEU A 1 99 ? -17.882 16.069 19.122 1.00 88.94 99 LEU A C 1
ATOM 795 O O . LEU A 1 99 ? -16.744 15.923 19.563 1.00 88.94 99 LEU A O 1
ATOM 799 N N . GLU A 1 100 ? -18.910 15.331 19.540 1.00 89.62 100 GLU A N 1
ATOM 800 C CA . GLU A 1 100 ? -18.820 14.341 20.621 1.00 89.62 100 GLU A CA 1
ATOM 801 C C . GLU A 1 100 ? -18.138 13.043 20.170 1.00 89.62 100 GLU A C 1
ATOM 803 O O . GLU A 1 100 ? -17.336 12.468 20.908 1.00 89.62 100 GLU A O 1
ATOM 808 N N . ILE A 1 101 ? -18.390 12.595 18.934 1.00 91.31 101 ILE A N 1
ATOM 809 C CA . ILE A 1 101 ? -17.797 11.360 18.397 1.00 91.31 101 ILE A CA 1
ATOM 810 C C . ILE A 1 101 ? -16.334 11.584 17.965 1.00 91.31 101 ILE A C 1
ATOM 812 O O . ILE A 1 101 ? -15.527 10.653 17.968 1.00 91.31 101 ILE A O 1
ATOM 816 N N . GLN A 1 102 ? -15.930 12.808 17.617 1.00 90.94 102 GLN A N 1
ATOM 817 C CA . GLN A 1 102 ? -14.576 13.100 17.130 1.00 90.94 102 GLN A CA 1
ATOM 818 C C . GLN A 1 102 ? -13.423 12.571 18.014 1.00 90.94 102 GLN A C 1
ATOM 820 O O . GLN A 1 102 ? -12.514 11.938 17.461 1.00 90.94 102 GLN A O 1
ATOM 825 N N . PRO A 1 103 ? -13.422 12.726 19.355 1.00 92.94 103 PRO A N 1
ATOM 826 C CA . PRO A 1 103 ? -12.398 12.110 20.206 1.00 92.94 103 PRO A CA 1
ATOM 827 C C . PRO A 1 103 ? -12.414 10.572 20.157 1.00 92.94 103 PRO A C 1
ATOM 829 O O . PRO A 1 103 ? -11.351 9.940 20.160 1.00 92.94 103 PRO A O 1
ATOM 832 N N . LEU A 1 104 ? -13.595 9.950 20.055 1.00 91.81 104 LEU A N 1
ATOM 833 C CA . LEU A 1 104 ? -13.737 8.496 19.914 1.00 91.81 104 LEU A CA 1
ATOM 834 C C . LEU A 1 104 ? -13.190 8.010 18.566 1.00 91.81 104 LEU A C 1
ATOM 836 O O . LEU A 1 104 ? -12.498 6.991 18.512 1.00 91.81 104 LEU A O 1
ATOM 840 N N . ILE A 1 105 ? -13.416 8.771 17.492 1.00 91.06 105 ILE A N 1
ATOM 841 C CA . ILE A 1 105 ? -12.867 8.498 16.158 1.00 91.06 105 ILE A CA 1
ATOM 842 C C . ILE A 1 105 ? -11.343 8.556 16.195 1.00 91.06 105 ILE A C 1
ATOM 844 O O . ILE A 1 105 ? -10.685 7.612 15.762 1.00 91.06 105 ILE A O 1
ATOM 848 N N . GLN A 1 106 ? -10.757 9.604 16.780 1.00 91.94 106 GLN A N 1
ATOM 849 C CA . GLN A 1 106 ? -9.300 9.714 16.913 1.00 91.94 106 GLN A CA 1
ATOM 850 C C . GLN A 1 106 ? -8.705 8.551 17.717 1.00 91.94 106 GLN A C 1
ATOM 852 O O . GLN A 1 106 ? -7.647 8.018 17.366 1.00 91.94 106 GLN A O 1
ATOM 857 N N . LYS A 1 107 ? -9.394 8.110 18.776 1.00 92.94 107 LYS A N 1
ATOM 858 C CA . LYS A 1 107 ? -9.011 6.916 19.537 1.00 92.94 107 LYS A CA 1
ATOM 859 C C . LYS A 1 107 ? -9.072 5.658 18.666 1.00 92.94 107 LYS A C 1
ATOM 861 O O . LYS A 1 107 ? -8.102 4.899 18.643 1.00 92.94 107 LYS A O 1
ATOM 866 N N . LYS A 1 108 ? -10.143 5.460 17.889 1.00 90.62 108 LYS A N 1
ATOM 867 C CA . LYS A 1 108 ? -10.263 4.332 16.950 1.00 90.62 108 LYS A CA 1
ATOM 868 C C . LYS A 1 108 ? -9.202 4.348 15.865 1.00 90.62 108 LYS A C 1
ATOM 870 O O . LYS A 1 108 ? -8.644 3.293 15.574 1.00 90.62 108 LYS A O 1
ATOM 875 N N . ILE A 1 109 ? -8.860 5.510 15.316 1.00 91.06 109 ILE A N 1
ATOM 876 C CA . ILE A 1 109 ? -7.775 5.647 14.339 1.00 91.06 109 ILE A CA 1
ATOM 877 C C . ILE A 1 109 ? -6.464 5.156 14.961 1.00 91.06 109 ILE A C 1
ATOM 879 O O . ILE A 1 109 ? -5.808 4.281 14.390 1.00 91.06 109 ILE A O 1
ATOM 883 N N . LYS A 1 110 ? -6.128 5.611 16.177 1.00 91.06 110 LYS A N 1
ATOM 884 C CA . LYS A 1 110 ? -4.933 5.159 16.914 1.00 91.06 110 LYS A CA 1
ATOM 885 C C . LYS A 1 110 ? -4.945 3.646 17.174 1.00 91.06 110 LYS A C 1
ATOM 887 O O . LYS A 1 110 ? -3.932 2.976 16.961 1.00 91.06 110 LYS A O 1
ATOM 892 N N . GLU A 1 111 ? -6.084 3.086 17.576 1.00 90.12 111 GLU A N 1
ATOM 893 C CA . GLU A 1 111 ? -6.255 1.646 17.830 1.00 90.12 111 GLU A CA 1
ATOM 894 C C . GLU A 1 111 ? -6.245 0.785 16.557 1.00 90.12 111 GLU A C 1
ATOM 896 O O . GLU A 1 111 ? -5.853 -0.384 16.595 1.00 90.12 111 GLU A O 1
ATOM 901 N N . SER A 1 112 ? -6.656 1.350 15.421 1.00 86.56 112 SER A N 1
ATOM 902 C CA . SER A 1 112 ? -6.706 0.659 14.131 1.00 86.56 112 SER A CA 1
ATOM 903 C C . SER A 1 112 ? -5.322 0.443 13.512 1.00 86.56 112 SER A C 1
ATOM 905 O O . SER A 1 112 ? -5.176 -0.401 12.619 1.00 86.56 112 SER A O 1
ATOM 907 N N . THR A 1 113 ? -4.304 1.160 14.004 1.00 88.44 113 THR A N 1
ATOM 908 C CA . THR A 1 113 ? -2.929 1.048 13.514 1.00 88.44 113 THR A CA 1
ATOM 909 C C . THR A 1 113 ? -2.403 -0.390 13.639 1.00 88.44 113 THR A C 1
ATOM 911 O O . THR A 1 113 ? -2.691 -1.086 14.621 1.00 88.44 113 THR A O 1
ATOM 914 N N . PRO A 1 114 ? -1.577 -0.870 12.687 1.00 87.94 114 PRO A N 1
ATOM 915 C CA . PRO A 1 114 ? -1.021 -2.225 12.745 1.00 87.94 114 PRO A CA 1
ATOM 916 C C . PRO A 1 114 ? -0.250 -2.509 14.041 1.00 87.94 114 PRO A C 1
ATOM 918 O O . PRO A 1 114 ? -0.308 -3.614 14.581 1.00 87.94 114 PRO A O 1
ATOM 921 N N . SER A 1 115 ? 0.444 -1.500 14.578 1.00 89.50 115 SER A N 1
ATOM 922 C CA . SER A 1 115 ? 1.159 -1.603 15.854 1.00 89.50 115 SER A CA 1
ATOM 923 C C . SER A 1 115 ? 0.204 -1.855 17.027 1.00 89.50 115 SER A C 1
ATOM 925 O O . SER A 1 115 ? 0.397 -2.805 17.792 1.00 89.50 115 SER A O 1
ATOM 927 N N . ALA A 1 116 ? -0.880 -1.078 17.126 1.00 91.25 116 ALA A N 1
ATOM 928 C CA . ALA A 1 116 ? -1.890 -1.261 18.163 1.00 91.25 116 ALA A CA 1
ATOM 929 C C . ALA A 1 116 ? -2.610 -2.614 18.037 1.00 91.25 116 ALA A C 1
ATOM 931 O O . ALA A 1 116 ? -2.778 -3.312 19.042 1.00 91.25 116 ALA A O 1
ATOM 932 N N . LYS A 1 117 ? -2.946 -3.047 16.812 1.00 90.06 117 LYS A N 1
ATOM 933 C CA . LYS A 1 117 ? -3.526 -4.377 16.551 1.00 90.06 117 LYS A CA 1
ATOM 934 C C . LYS A 1 117 ? -2.613 -5.506 17.031 1.00 90.06 117 LYS A C 1
ATOM 936 O O . LYS A 1 117 ? -3.078 -6.387 17.756 1.00 90.06 117 LYS A O 1
ATOM 941 N N . ARG A 1 118 ? -1.313 -5.445 16.715 1.00 91.62 118 ARG A N 1
ATOM 942 C CA . ARG A 1 118 ? -0.318 -6.419 17.203 1.00 91.62 118 ARG A CA 1
ATOM 943 C C . ARG A 1 118 ? -0.237 -6.436 18.727 1.00 91.62 118 ARG A C 1
ATOM 945 O O . ARG A 1 118 ? -0.286 -7.509 19.322 1.00 91.62 118 ARG A O 1
ATOM 952 N N . LYS A 1 119 ? -0.197 -5.266 19.375 1.00 94.81 119 LYS A N 1
ATOM 953 C CA . LYS A 1 119 ? -0.182 -5.156 20.846 1.00 94.81 119 LYS A CA 1
ATOM 954 C C . LYS A 1 119 ? -1.456 -5.719 21.486 1.00 94.81 119 LYS A C 1
ATOM 956 O O . LYS A 1 119 ? -1.399 -6.338 22.545 1.00 94.81 119 LYS A O 1
ATOM 961 N N . ARG A 1 120 ? -2.621 -5.530 20.861 1.00 92.31 120 ARG A N 1
ATOM 962 C CA . ARG A 1 120 ? -3.888 -6.106 21.336 1.00 92.31 120 ARG A CA 1
ATOM 963 C C . ARG A 1 120 ? -3.885 -7.628 21.212 1.00 92.31 120 ARG A C 1
ATOM 965 O O . ARG A 1 120 ? -4.284 -8.309 22.152 1.00 92.31 120 ARG A O 1
ATOM 972 N N . GLN A 1 121 ? -3.427 -8.162 20.082 1.00 92.81 121 GLN A N 1
ATOM 973 C CA . GLN A 1 121 ? -3.307 -9.606 19.878 1.00 92.81 121 GLN A CA 1
ATOM 974 C C . GLN A 1 121 ? -2.311 -10.236 20.853 1.00 92.81 121 GLN A C 1
ATOM 976 O O . GLN A 1 121 ? -2.641 -11.242 21.475 1.00 92.81 121 GLN A O 1
ATOM 981 N N . SER A 1 122 ? -1.144 -9.622 21.065 1.00 93.81 122 SER A N 1
ATOM 982 C CA . SER A 1 122 ? -0.164 -10.132 22.028 1.00 93.81 122 SER A CA 1
ATOM 983 C C . SER A 1 122 ? -0.726 -10.154 23.449 1.00 93.81 122 SER A C 1
ATOM 985 O O . SER A 1 122 ? -0.600 -11.167 24.130 1.00 93.81 122 SER A O 1
ATOM 987 N N . LYS A 1 123 ? -1.439 -9.102 23.874 1.00 94.50 123 LYS A N 1
ATOM 988 C CA . LYS A 1 123 ? -2.148 -9.082 25.163 1.00 94.50 123 LYS A CA 1
ATOM 989 C C . LYS A 1 123 ? -3.201 -10.184 25.277 1.00 94.50 123 LYS A C 1
ATOM 991 O O . LYS A 1 123 ? -3.262 -10.836 26.312 1.00 94.50 123 LYS A O 1
ATOM 996 N N . LYS A 1 124 ? -3.999 -10.425 24.229 1.00 94.44 124 LYS A N 1
ATOM 997 C CA . LYS A 1 124 ? -4.972 -11.534 24.210 1.00 94.44 124 LYS A CA 1
ATOM 998 C C . LYS A 1 124 ? -4.277 -12.883 24.379 1.00 94.44 124 LYS A C 1
ATOM 1000 O O . LYS A 1 124 ? -4.696 -13.679 25.208 1.00 94.44 124 LYS A O 1
ATOM 1005 N N . ILE A 1 125 ? -3.185 -13.106 23.650 1.00 92.00 125 ILE A N 1
ATOM 1006 C CA . ILE A 1 125 ? -2.391 -14.334 23.757 1.00 92.00 125 ILE A CA 1
ATOM 1007 C C . ILE A 1 125 ? -1.855 -14.493 25.184 1.00 92.00 125 ILE A C 1
ATOM 1009 O O . ILE A 1 125 ? -1.996 -15.564 25.766 1.00 92.00 125 ILE A O 1
ATOM 1013 N N . LEU A 1 126 ? -1.292 -13.437 25.774 1.00 90.94 126 LEU A N 1
ATOM 1014 C CA . LEU A 1 126 ? -0.813 -13.460 27.158 1.00 90.94 126 LEU A CA 1
ATOM 1015 C C . LEU A 1 126 ? -1.938 -13.757 28.158 1.00 90.94 126 LEU A C 1
ATOM 1017 O O . LEU A 1 126 ? -1.722 -14.555 29.060 1.00 90.94 126 LEU A O 1
ATOM 1021 N N . ALA A 1 127 ? -3.132 -13.191 27.968 1.00 91.38 127 ALA A N 1
ATOM 1022 C CA . ALA A 1 127 ? -4.290 -13.460 28.822 1.00 91.38 127 ALA A CA 1
ATOM 1023 C C . ALA A 1 127 ? -4.771 -14.919 28.728 1.00 91.38 127 ALA A C 1
ATOM 1025 O O . ALA A 1 127 ? -5.197 -15.493 29.722 1.00 91.38 127 ALA A O 1
ATOM 1026 N N . THR A 1 128 ? -4.674 -15.538 27.547 1.00 90.31 128 THR A N 1
ATOM 1027 C CA . THR A 1 128 ? -5.020 -16.960 27.359 1.00 90.31 128 THR A CA 1
ATOM 1028 C C . THR A 1 128 ? -3.931 -17.926 27.822 1.00 90.31 128 THR A C 1
ATOM 1030 O O . THR A 1 128 ? -4.183 -19.123 27.966 1.00 90.31 128 THR A O 1
ATOM 1033 N N . ARG A 1 129 ? -2.697 -17.450 28.027 1.00 85.75 129 ARG A N 1
ATOM 1034 C CA . ARG A 1 129 ? -1.595 -18.311 28.459 1.00 85.75 129 ARG A CA 1
ATOM 1035 C C . ARG A 1 129 ? -1.772 -18.666 29.929 1.00 85.75 129 ARG A C 1
ATOM 1037 O O . ARG A 1 129 ? -1.986 -17.805 30.776 1.00 85.75 129 ARG A O 1
ATOM 1044 N N . LYS A 1 130 ? -1.615 -19.954 30.238 1.00 82.38 130 LYS A N 1
ATOM 1045 C CA . LYS A 1 130 ? -1.514 -20.420 31.623 1.00 82.38 130 LYS A CA 1
ATOM 1046 C C . LYS A 1 130 ? -0.314 -19.736 32.271 1.00 82.38 130 LYS A C 1
ATOM 1048 O O . LYS A 1 130 ? 0.773 -19.738 31.693 1.00 82.38 130 LYS A O 1
ATOM 1053 N N . ASN A 1 131 ? -0.519 -19.164 33.453 1.00 79.94 131 ASN A N 1
ATOM 1054 C CA . ASN A 1 131 ? 0.563 -18.553 34.210 1.00 79.94 131 ASN A CA 1
ATOM 1055 C C . ASN A 1 131 ? 1.589 -19.641 34.569 1.00 79.94 131 ASN A C 1
ATOM 1057 O O . ASN A 1 131 ? 1.284 -20.577 35.313 1.00 79.94 131 ASN A O 1
ATOM 1061 N N . ILE A 1 132 ? 2.778 -19.560 33.974 1.00 77.12 132 ILE A N 1
ATOM 1062 C CA . ILE A 1 132 ? 3.866 -20.495 34.246 1.00 77.12 132 ILE A CA 1
ATOM 1063 C C . ILE A 1 132 ? 4.504 -20.042 35.553 1.00 77.12 132 ILE A C 1
ATOM 1065 O O . ILE A 1 132 ? 5.047 -18.942 35.631 1.00 77.12 132 ILE A O 1
ATOM 1069 N N . LYS A 1 133 ? 4.463 -20.896 36.578 1.00 75.12 133 LYS A N 1
ATOM 1070 C CA . LYS A 1 133 ? 5.213 -20.660 37.813 1.00 75.12 133 LYS A CA 1
ATOM 1071 C C . LYS A 1 133 ? 6.704 -20.737 37.492 1.00 75.12 133 LYS A C 1
ATOM 1073 O O . LYS A 1 133 ? 7.254 -21.826 37.350 1.00 75.12 133 LYS A O 1
ATOM 1078 N N . VAL A 1 134 ? 7.342 -19.583 37.332 1.00 78.62 134 VAL A N 1
ATOM 1079 C CA . VAL A 1 134 ? 8.798 -19.494 37.222 1.00 78.62 134 VAL A CA 1
ATOM 1080 C C . VAL A 1 134 ? 9.372 -19.705 38.618 1.00 78.62 134 VAL A C 1
ATOM 1082 O O . VAL A 1 134 ? 8.973 -19.034 39.569 1.00 78.62 134 VAL A O 1
ATOM 1085 N N . PHE A 1 135 ? 10.268 -20.678 38.751 1.00 76.94 135 PHE A N 1
ATOM 1086 C CA . PHE A 1 135 ? 10.936 -20.943 40.017 1.00 76.94 135 PHE A CA 1
ATOM 1087 C C . PHE A 1 135 ? 11.937 -19.832 40.318 1.00 76.94 135 PHE A C 1
ATOM 1089 O O . PHE A 1 135 ? 12.768 -19.483 39.477 1.00 76.94 135 PHE A O 1
ATOM 1096 N N . ASP A 1 136 ? 11.857 -19.301 41.531 1.00 79.19 136 ASP A N 1
ATOM 1097 C CA . ASP A 1 136 ? 12.802 -18.314 42.028 1.00 79.19 136 ASP A CA 1
ATOM 1098 C C . ASP A 1 136 ? 14.146 -18.992 42.323 1.00 79.19 136 ASP A C 1
ATOM 1100 O O . ASP A 1 136 ? 14.243 -19.851 43.202 1.00 79.19 136 ASP A O 1
ATOM 1104 N N . ARG A 1 137 ? 15.176 -18.642 41.547 1.00 78.94 137 ARG A N 1
ATOM 1105 C CA . ARG A 1 137 ? 16.503 -19.284 41.592 1.00 78.94 137 ARG A CA 1
ATOM 1106 C C . ARG A 1 137 ? 17.308 -18.923 42.838 1.00 78.94 137 ARG A C 1
ATOM 1108 O O . ARG A 1 137 ? 18.340 -19.531 43.081 1.00 78.94 137 ARG A O 1
ATOM 1115 N N . THR A 1 138 ? 16.845 -17.941 43.605 1.00 85.38 138 THR A N 1
ATOM 1116 C CA . THR A 1 138 ? 17.475 -17.507 44.857 1.00 85.38 138 THR A CA 1
ATOM 1117 C C . THR A 1 138 ? 17.206 -18.467 46.017 1.00 85.38 138 THR A C 1
ATOM 1119 O O . THR A 1 138 ? 17.883 -18.412 47.041 1.00 85.38 138 THR A O 1
ATOM 1122 N N . LYS A 1 139 ? 16.232 -19.376 45.870 1.00 82.88 139 LYS A N 1
ATOM 1123 C CA . LYS A 1 139 ? 15.899 -20.368 46.894 1.00 82.88 139 LYS A CA 1
ATOM 1124 C C . LYS A 1 139 ? 16.865 -21.554 46.849 1.00 82.88 139 LYS A C 1
ATOM 1126 O O . LYS A 1 139 ? 17.261 -21.976 45.762 1.00 82.88 139 LYS A O 1
ATOM 1131 N N . PRO A 1 140 ? 17.193 -22.153 48.008 1.00 86.69 140 PRO A N 1
ATOM 1132 C CA . PRO A 1 140 ? 18.054 -23.325 48.058 1.00 86.69 140 PRO A CA 1
ATOM 1133 C C . PRO A 1 140 ? 17.438 -24.491 47.275 1.00 86.69 140 PRO A C 1
ATOM 1135 O O . PRO A 1 140 ? 16.220 -24.699 47.274 1.00 86.69 140 PRO A O 1
ATOM 1138 N N . THR A 1 141 ? 18.295 -25.285 46.634 1.00 80.44 141 THR A N 1
ATOM 1139 C CA . THR A 1 141 ? 17.931 -26.422 45.770 1.00 80.44 141 THR A CA 1
ATOM 1140 C C . THR A 1 141 ? 16.983 -27.405 46.454 1.00 80.44 141 THR A C 1
ATOM 1142 O O . THR A 1 141 ? 16.051 -27.899 45.824 1.00 80.44 141 THR A O 1
ATOM 1145 N N . SER A 1 142 ? 17.145 -27.629 47.760 1.00 82.00 142 SER A N 1
ATOM 1146 C CA . SER A 1 142 ? 16.266 -28.491 48.560 1.00 82.00 142 SER A CA 1
ATOM 1147 C C . SER A 1 142 ? 14.820 -27.978 48.638 1.00 82.00 142 SER A C 1
ATOM 1149 O O . SER A 1 142 ? 13.877 -28.765 48.562 1.00 82.00 142 SER A O 1
ATOM 1151 N N . ALA A 1 143 ? 14.616 -26.662 48.733 1.00 77.31 143 ALA A N 1
ATOM 1152 C CA . ALA A 1 143 ? 13.286 -26.055 48.741 1.00 77.31 143 ALA A CA 1
ATOM 1153 C C . ALA A 1 143 ? 12.629 -26.102 47.350 1.00 77.31 143 ALA A C 1
ATOM 1155 O O . ALA A 1 143 ? 11.421 -26.324 47.242 1.00 77.31 143 ALA A O 1
ATOM 1156 N N . LEU A 1 144 ? 13.421 -25.948 46.284 1.00 76.31 144 LEU A N 1
ATOM 1157 C CA . LEU A 1 144 ? 12.946 -26.061 44.902 1.00 76.31 144 LEU A CA 1
ATOM 1158 C C . LEU A 1 144 ? 12.486 -27.486 44.563 1.00 76.31 144 LEU A C 1
ATOM 1160 O O . LEU A 1 144 ? 11.447 -27.658 43.923 1.00 76.31 144 LEU A O 1
ATOM 1164 N N . LEU A 1 145 ? 13.213 -28.502 45.040 1.00 77.88 145 LEU A N 1
ATOM 1165 C CA . LEU A 1 145 ? 12.856 -29.913 44.860 1.00 77.88 145 LEU A CA 1
ATOM 1166 C C . LEU A 1 145 ? 11.534 -30.263 45.560 1.00 77.88 145 LEU A C 1
ATOM 1168 O O . LEU A 1 145 ? 10.641 -30.812 44.918 1.00 77.88 145 LEU A O 1
ATOM 1172 N N . LYS A 1 146 ? 11.339 -29.824 46.811 1.00 75.06 146 LYS A N 1
ATOM 1173 C CA . LYS A 1 146 ? 10.072 -30.021 47.544 1.00 75.06 146 LYS A CA 1
ATOM 1174 C C . LYS A 1 146 ? 8.877 -29.348 46.859 1.00 75.06 146 LYS A C 1
ATOM 1176 O O . LYS A 1 146 ? 7.775 -29.893 46.827 1.00 75.06 146 LYS A O 1
ATOM 1181 N N . MET A 1 147 ? 9.072 -28.161 46.278 1.00 68.50 147 MET A N 1
ATOM 1182 C CA . MET A 1 147 ? 8.015 -27.493 45.507 1.00 68.50 147 MET A CA 1
ATOM 1183 C C . MET A 1 147 ? 7.695 -28.226 44.201 1.00 68.50 147 MET A C 1
ATOM 1185 O O . MET A 1 147 ? 6.534 -28.257 43.798 1.00 68.50 147 MET A O 1
ATOM 1189 N N . LYS A 1 148 ? 8.694 -28.835 43.551 1.00 67.75 148 LYS A N 1
ATOM 1190 C CA . LYS A 1 148 ? 8.498 -29.654 42.349 1.00 67.75 148 LYS A CA 1
ATOM 1191 C C . LYS A 1 148 ? 7.719 -30.933 42.660 1.00 67.75 148 LYS A C 1
ATOM 1193 O O . LYS A 1 148 ? 6.793 -31.245 41.918 1.00 67.75 148 LYS A O 1
ATOM 1198 N N . GLU A 1 149 ? 8.028 -31.620 43.758 1.00 63.72 149 GLU A N 1
ATOM 1199 C CA . GLU A 1 149 ? 7.291 -32.812 44.215 1.00 63.72 149 GLU A CA 1
ATOM 1200 C C . GLU A 1 149 ? 5.810 -32.496 44.475 1.00 63.72 149 GLU A C 1
ATOM 1202 O O . GLU A 1 149 ? 4.928 -33.207 43.998 1.00 63.72 149 GLU A O 1
ATOM 1207 N N . LYS A 1 150 ? 5.526 -31.348 45.104 1.00 60.97 150 LYS A N 1
ATOM 1208 C CA . LYS A 1 150 ? 4.159 -30.868 45.374 1.00 60.97 150 LYS A CA 1
ATOM 1209 C C . LYS A 1 150 ? 3.383 -30.419 44.120 1.00 60.97 150 LYS A C 1
ATOM 1211 O O . LYS A 1 150 ? 2.165 -30.291 44.161 1.00 60.97 150 LYS A O 1
ATOM 1216 N N . ILE A 1 151 ? 4.074 -30.132 43.012 1.00 60.56 151 ILE A N 1
ATOM 1217 C CA . ILE A 1 151 ? 3.472 -29.799 41.704 1.00 60.56 151 ILE A CA 1
ATOM 1218 C C . ILE A 1 151 ? 3.320 -31.062 40.835 1.00 60.56 151 ILE A C 1
ATOM 1220 O O . ILE A 1 151 ? 2.401 -31.144 40.020 1.00 60.56 151 ILE A O 1
ATOM 1224 N N . ALA A 1 152 ? 4.213 -32.043 41.005 1.00 56.19 152 ALA A N 1
ATOM 1225 C CA . ALA A 1 152 ? 4.207 -33.323 40.303 1.00 56.19 152 ALA A CA 1
ATOM 1226 C C . ALA A 1 152 ? 3.179 -34.320 40.860 1.00 56.19 152 ALA A C 1
ATOM 1228 O O . ALA A 1 152 ? 2.801 -35.242 40.136 1.00 56.19 152 ALA A O 1
ATOM 1229 N N . SER A 1 153 ? 2.660 -34.105 42.076 1.00 55.53 153 SER A N 1
ATOM 1230 C CA . SER A 1 153 ? 1.438 -34.747 42.572 1.00 55.53 153 SER A CA 1
ATOM 1231 C C . SER A 1 153 ? 0.216 -34.226 41.802 1.00 55.53 153 SER A C 1
ATOM 1233 O O . SER A 1 153 ? -0.648 -33.527 42.333 1.00 55.53 153 SER A O 1
ATOM 1235 N N . ARG A 1 154 ? 0.155 -34.520 40.501 1.00 55.56 154 ARG A N 1
ATOM 1236 C CA . ARG A 1 154 ? -1.113 -34.517 39.777 1.00 55.56 154 ARG A CA 1
ATOM 1237 C C . ARG A 1 154 ? -2.013 -35.543 40.460 1.00 55.56 154 ARG A C 1
ATOM 1239 O O . ARG A 1 154 ? -1.511 -36.618 40.787 1.00 55.56 154 ARG A O 1
ATOM 1246 N N . PRO A 1 155 ? -3.306 -35.244 40.650 1.00 53.41 155 PRO A N 1
ATOM 1247 C CA . PRO A 1 155 ? -4.218 -36.232 41.190 1.00 53.41 155 PRO A CA 1
ATOM 1248 C C . PRO A 1 155 ? -4.158 -37.471 40.300 1.00 53.41 155 PRO A C 1
ATOM 1250 O O . PRO A 1 155 ? -4.297 -37.380 39.075 1.00 53.41 155 PRO A O 1
ATOM 1253 N N . THR A 1 156 ? -3.878 -38.620 40.906 1.00 57.59 156 THR A N 1
ATOM 1254 C CA . THR A 1 156 ? -4.003 -39.919 40.250 1.00 57.59 156 THR A CA 1
ATOM 1255 C C . THR A 1 156 ? -5.435 -40.064 39.735 1.00 57.59 156 THR A C 1
ATOM 1257 O O . THR A 1 156 ? -6.368 -39.450 40.256 1.00 57.59 156 THR A O 1
ATOM 1260 N N . SER A 1 157 ? -5.635 -40.863 38.687 1.00 53.34 157 SER A N 1
ATOM 1261 C CA . SER A 1 157 ? -6.949 -41.073 38.055 1.00 53.34 157 SER A CA 1
ATOM 1262 C C . SER A 1 157 ? -8.053 -41.485 39.041 1.00 53.34 157 SER A C 1
ATOM 1264 O O . SER A 1 157 ? -9.228 -41.246 38.773 1.00 53.34 157 SER A O 1
ATOM 1266 N N . GLU A 1 158 ? -7.689 -42.045 40.197 1.00 52.34 158 GLU A N 1
ATOM 1267 C CA . GLU A 1 158 ? -8.602 -42.336 41.307 1.00 52.34 158 GLU A CA 1
ATOM 1268 C C . GLU A 1 158 ? -9.105 -41.083 42.041 1.00 52.34 158 GLU A C 1
ATOM 1270 O O . GLU A 1 158 ? -10.294 -40.992 42.335 1.00 52.34 158 GLU A O 1
ATOM 1275 N N . GLN A 1 159 ? -8.262 -40.071 42.262 1.00 51.56 159 GLN A N 1
ATOM 1276 C CA . GLN A 1 159 ? -8.664 -38.832 42.945 1.00 51.56 159 GLN A CA 1
ATOM 1277 C C . GLN A 1 159 ? -9.574 -37.956 42.071 1.00 51.56 159 GLN A C 1
ATOM 1279 O O . GLN A 1 159 ? -10.478 -37.297 42.576 1.00 51.56 159 GLN A O 1
ATOM 1284 N N . LEU A 1 160 ? -9.402 -37.995 40.745 1.00 53.38 160 LEU A N 1
ATOM 1285 C CA . LEU A 1 160 ? -10.295 -37.303 39.804 1.00 53.38 160 LEU A CA 1
ATOM 1286 C C . LEU A 1 160 ? -11.690 -37.942 39.722 1.00 53.38 160 LEU A C 1
ATOM 1288 O O . LEU A 1 160 ? -12.656 -37.244 39.425 1.00 53.38 160 LEU A O 1
ATOM 1292 N N . ARG A 1 161 ? -11.820 -39.243 40.019 1.00 54.53 161 ARG A N 1
ATOM 1293 C CA . ARG A 1 161 ? -13.127 -39.916 40.112 1.00 54.53 161 ARG A CA 1
ATOM 1294 C C . ARG A 1 161 ? -13.898 -39.525 41.374 1.00 54.53 161 ARG A C 1
ATOM 1296 O O . ARG A 1 161 ? -15.119 -39.445 41.317 1.00 54.53 161 ARG A O 1
ATOM 1303 N N . GLN A 1 162 ? -13.201 -39.231 42.471 1.00 52.00 162 GLN A N 1
ATOM 1304 C CA . GLN A 1 162 ? -13.815 -38.868 43.754 1.00 52.00 162 GLN A CA 1
ATOM 1305 C C . GLN A 1 162 ? -14.251 -37.396 43.852 1.00 52.00 162 GLN A C 1
ATOM 1307 O O . GLN A 1 162 ? -15.055 -37.063 44.712 1.00 52.00 162 GLN A O 1
ATOM 1312 N N . MET A 1 163 ? -13.767 -36.513 42.970 1.00 45.50 163 MET A N 1
ATOM 1313 C CA . MET A 1 163 ? -14.145 -35.088 42.955 1.00 45.50 163 MET A CA 1
ATOM 1314 C C . MET A 1 163 ? -15.298 -34.754 41.993 1.00 45.50 163 MET A C 1
ATOM 1316 O O . MET A 1 163 ? -15.564 -33.580 41.737 1.00 45.50 163 MET A O 1
ATOM 1320 N N . SER A 1 164 ? -15.986 -35.763 41.451 1.00 41.59 164 SER A N 1
ATOM 1321 C CA . SER A 1 164 ? -17.236 -35.528 40.720 1.00 41.59 164 SER A CA 1
ATOM 1322 C C . SER A 1 164 ? -18.305 -35.107 41.735 1.00 41.59 164 SER A C 1
ATOM 1324 O O . SER A 1 164 ? -18.550 -35.868 42.671 1.00 41.59 164 SER A O 1
ATOM 1326 N N . PRO A 1 165 ? -18.929 -33.923 41.609 1.00 41.34 165 PRO A N 1
ATOM 1327 C CA . PRO A 1 165 ? -19.965 -33.511 42.542 1.00 41.34 165 PRO A CA 1
ATOM 1328 C C . PRO A 1 165 ? -21.145 -34.478 42.420 1.00 41.34 165 PRO A C 1
ATOM 1330 O O . PRO A 1 165 ? -21.736 -34.617 41.350 1.00 41.34 165 PRO A O 1
ATOM 1333 N N . SER A 1 166 ? -21.484 -35.157 43.516 1.00 38.88 166 SER A N 1
ATOM 1334 C CA . SER A 1 166 ? -22.772 -35.827 43.657 1.00 38.88 166 SER A CA 1
ATOM 1335 C C . SER A 1 166 ? -23.840 -34.754 43.866 1.00 38.88 166 SER A C 1
ATOM 1337 O O . SER A 1 166 ? -24.189 -34.406 44.993 1.00 38.88 166 SER A O 1
ATOM 1339 N N . THR A 1 167 ? -24.327 -34.172 42.776 1.00 38.06 167 THR A N 1
ATOM 1340 C CA . THR A 1 167 ? -25.542 -33.359 42.789 1.00 38.06 167 THR A CA 1
ATOM 1341 C C . THR A 1 167 ? -26.744 -34.301 42.817 1.00 38.06 167 THR A C 1
ATOM 1343 O O . THR A 1 167 ? -27.194 -34.799 41.787 1.00 38.06 167 THR A O 1
ATOM 1346 N N . THR A 1 168 ? -27.246 -34.578 44.018 1.00 39.72 168 THR A N 1
ATOM 1347 C CA . THR A 1 168 ? -28.593 -35.110 44.234 1.00 39.72 168 THR A CA 1
ATOM 1348 C C . THR A 1 168 ? -29.622 -33.990 44.049 1.00 39.72 168 THR A C 1
ATOM 1350 O O . THR A 1 168 ? -29.708 -33.091 44.875 1.00 39.72 168 THR A O 1
ATOM 1353 N N . GLU A 1 169 ? -30.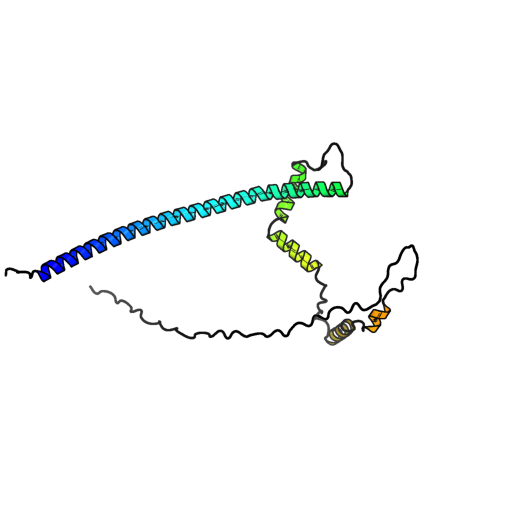376 -34.100 42.955 1.00 40.75 169 GLU A N 1
ATOM 1354 C CA . GLU A 1 169 ? -31.840 -33.949 42.858 1.00 40.75 169 GLU A CA 1
ATOM 1355 C C . GLU A 1 169 ? -32.584 -32.596 43.008 1.00 40.75 169 GLU A C 1
ATOM 1357 O O . GLU A 1 169 ? -32.239 -31.683 43.750 1.00 40.75 169 GLU A O 1
ATOM 1362 N N . SER A 1 170 ? -33.724 -32.594 42.296 1.00 37.31 170 SER A N 1
ATOM 1363 C CA . SER A 1 170 ? -34.766 -31.584 42.032 1.00 37.31 170 SER A CA 1
ATOM 1364 C C . SER A 1 170 ? -34.357 -30.467 41.047 1.00 37.31 170 SER A C 1
ATOM 1366 O O . SER A 1 170 ? -33.351 -29.803 41.231 1.00 37.31 170 SER A O 1
ATOM 1368 N N . ASP A 1 171 ? -35.047 -30.192 39.934 1.00 35.09 171 ASP A N 1
ATOM 1369 C CA . ASP A 1 171 ? -36.466 -30.396 39.650 1.00 35.09 171 ASP A CA 1
ATOM 1370 C C . ASP A 1 171 ? -36.773 -30.287 38.121 1.00 35.09 171 ASP A C 1
ATOM 1372 O O . ASP A 1 171 ? -36.214 -29.438 37.432 1.00 35.09 171 ASP A O 1
ATOM 1376 N N . ARG A 1 172 ? -37.731 -31.112 37.643 1.00 38.00 172 ARG A N 1
ATOM 1377 C CA . ARG A 1 172 ? -38.628 -30.978 36.446 1.00 38.00 172 ARG A CA 1
ATOM 1378 C C . ARG A 1 172 ? -38.171 -31.342 34.999 1.00 38.00 172 ARG A C 1
ATOM 1380 O O . ARG A 1 172 ? -37.683 -30.501 34.262 1.00 38.00 172 ARG A O 1
ATOM 1387 N N . LYS A 1 173 ? -38.511 -32.597 34.609 1.00 38.78 173 LYS A N 1
ATOM 1388 C CA . LYS A 1 173 ? -39.271 -33.149 33.422 1.00 38.78 173 LYS A CA 1
ATOM 1389 C C . LYS A 1 173 ? -39.191 -32.500 32.000 1.00 38.78 173 LYS A C 1
ATOM 1391 O O . LYS A 1 173 ? -39.048 -31.291 31.927 1.00 38.78 173 LYS A O 1
ATOM 1396 N N . PRO A 1 174 ? -39.546 -33.211 30.881 1.00 50.22 174 PRO A N 1
ATOM 1397 C CA . PRO A 1 174 ? -39.782 -34.658 30.673 1.00 50.22 174 PRO A CA 1
ATOM 1398 C C . PRO A 1 174 ? -39.158 -35.287 29.382 1.00 50.22 174 PRO A C 1
ATOM 1400 O O . PRO A 1 174 ? -38.687 -34.612 28.480 1.00 50.22 174 PRO A O 1
ATOM 1403 N N . GLN A 1 175 ? -39.309 -36.620 29.291 1.00 36.97 175 GLN A N 1
ATOM 1404 C CA . GLN A 1 175 ? -39.520 -37.449 28.080 1.00 36.97 175 GLN A CA 1
ATOM 1405 C C . GLN A 1 175 ? -38.347 -37.869 27.156 1.00 36.97 175 GLN A C 1
ATOM 1407 O O . GLN A 1 175 ? -38.004 -37.234 26.171 1.00 36.97 175 GLN A O 1
ATOM 1412 N N . ARG A 1 176 ? -37.836 -39.072 27.469 1.00 42.69 176 ARG A N 1
ATOM 1413 C CA . ARG A 1 176 ? -37.680 -40.283 26.622 1.00 42.69 176 ARG A CA 1
ATOM 1414 C C . ARG A 1 176 ? -37.502 -40.128 25.097 1.00 42.69 176 ARG A C 1
ATOM 1416 O O . ARG A 1 176 ? -38.445 -39.760 24.414 1.00 42.69 176 ARG A O 1
ATOM 1423 N N . LEU A 1 177 ? -36.391 -40.676 24.588 1.00 41.91 177 LEU A N 1
ATOM 1424 C CA . LEU A 1 177 ? -36.288 -41.868 23.709 1.00 41.91 177 LEU A CA 1
ATOM 1425 C C . LEU A 1 177 ? -34.779 -42.177 23.544 1.00 41.91 177 LEU A C 1
ATOM 1427 O O . LEU A 1 177 ? -34.032 -41.375 23.007 1.00 41.91 177 LEU A O 1
ATOM 1431 N N . ALA A 1 178 ? -34.251 -43.142 24.301 1.00 36.47 178 ALA A N 1
ATOM 1432 C CA . ALA A 1 178 ? -33.961 -44.515 23.863 1.00 36.47 178 ALA A CA 1
ATOM 1433 C C . ALA A 1 178 ? -32.600 -44.667 23.144 1.00 36.47 178 ALA A C 1
ATOM 1435 O O . ALA A 1 178 ? -32.447 -44.238 22.009 1.00 36.47 178 ALA A O 1
ATOM 1436 N N . GLY A 1 179 ? -31.648 -45.358 23.798 1.00 32.75 179 GLY A N 1
ATOM 1437 C CA . GLY A 1 179 ? -30.585 -46.084 23.086 1.00 32.75 179 GLY A CA 1
ATOM 1438 C C . GLY A 1 179 ? -29.159 -46.065 23.654 1.00 32.75 179 GLY A C 1
ATOM 1439 O O . GLY A 1 179 ? -28.273 -45.570 22.978 1.00 32.75 179 GLY A O 1
ATOM 1440 N N . GLY A 1 180 ? -28.922 -46.707 24.807 1.00 38.47 180 GLY A N 1
ATOM 1441 C CA . GLY A 1 180 ? -27.716 -47.535 25.038 1.00 38.47 180 GLY A CA 1
ATOM 1442 C C . GLY A 1 180 ? -26.331 -46.869 25.200 1.00 38.47 180 GLY A C 1
ATOM 1443 O O . GLY A 1 180 ? -26.158 -45.694 24.915 1.00 38.47 180 GLY A O 1
ATOM 1444 N N . PRO A 1 181 ? -25.337 -47.592 25.756 1.00 41.12 181 PRO A N 1
ATOM 1445 C CA . PRO A 1 181 ? -24.476 -47.026 26.791 1.00 41.12 181 PRO A CA 1
ATOM 1446 C C . PRO A 1 181 ? -23.048 -46.684 26.340 1.00 41.12 181 PRO A C 1
ATOM 1448 O O . PRO A 1 181 ? -22.401 -47.417 25.606 1.00 41.12 181 PRO A O 1
ATOM 1451 N N . GLY A 1 182 ? -22.533 -45.594 26.913 1.00 38.03 182 GLY A N 1
ATOM 1452 C CA . GLY A 1 182 ? -21.290 -45.611 27.685 1.00 38.03 182 GLY A CA 1
ATOM 1453 C C . GLY A 1 182 ? -20.013 -46.090 26.999 1.00 38.03 182 GLY A C 1
ATOM 1454 O O . GLY A 1 182 ? -19.637 -47.245 27.136 1.00 38.03 182 GLY A O 1
ATOM 1455 N N . ALA A 1 183 ? -19.267 -45.146 26.429 1.00 41.12 183 ALA A N 1
ATOM 1456 C CA . ALA A 1 183 ? -17.861 -44.899 26.764 1.00 41.12 183 ALA A CA 1
ATOM 1457 C C . ALA A 1 183 ? -17.350 -43.760 25.872 1.00 41.12 183 ALA A C 1
ATOM 1459 O O . ALA A 1 183 ? -16.920 -43.985 24.743 1.00 41.12 183 ALA A O 1
ATOM 1460 N N . SER A 1 184 ? -17.362 -42.519 26.368 1.00 43.62 184 SER A N 1
ATOM 1461 C CA . SER A 1 184 ? -16.599 -41.440 25.735 1.00 43.62 184 SER A CA 1
ATOM 1462 C C . SER A 1 184 ? -15.108 -41.663 26.019 1.00 43.62 184 SER A C 1
ATOM 1464 O O . SER A 1 184 ? -14.510 -41.027 26.889 1.00 43.62 184 SER A O 1
ATOM 1466 N N . VAL A 1 185 ? -14.508 -42.626 25.323 1.00 46.09 185 VAL A N 1
ATOM 1467 C CA . VAL A 1 185 ? -13.055 -42.740 25.222 1.00 46.09 185 VAL A CA 1
ATOM 1468 C C . VAL A 1 185 ? -12.604 -41.546 24.392 1.00 46.09 185 VAL A C 1
ATOM 1470 O O . VAL A 1 185 ? -12.945 -41.428 23.217 1.00 46.09 185 VAL A O 1
ATOM 1473 N N . SER A 1 186 ? -11.880 -40.619 25.012 1.00 50.59 186 SER A N 1
ATOM 1474 C CA . SER A 1 186 ? -11.206 -39.554 24.277 1.00 50.59 186 SER A CA 1
ATOM 1475 C C . SER A 1 186 ? -10.318 -40.187 23.196 1.00 50.59 186 SER A C 1
ATOM 1477 O O . SER A 1 186 ? -9.584 -41.136 23.497 1.00 50.59 186 SER A O 1
ATOM 1479 N N . PRO A 1 187 ? -10.366 -39.722 21.933 1.00 48.53 187 PRO A N 1
ATOM 1480 C CA . PRO A 1 187 ? -9.545 -40.313 20.892 1.00 48.53 187 PRO A CA 1
ATOM 1481 C C . PRO A 1 187 ? -8.079 -40.070 21.254 1.00 48.53 187 PRO A C 1
ATOM 1483 O O . PRO A 1 187 ? -7.614 -38.931 21.329 1.00 48.53 187 PRO A O 1
ATOM 1486 N N . ARG A 1 188 ? -7.346 -41.155 21.525 1.00 57.84 188 ARG A N 1
ATOM 1487 C CA . ARG A 1 188 ? -5.888 -41.117 21.625 1.00 57.84 188 ARG A CA 1
ATOM 1488 C C . ARG A 1 188 ? -5.371 -40.668 20.264 1.00 57.84 188 ARG A C 1
ATOM 1490 O O . ARG A 1 188 ? -5.448 -41.420 19.298 1.00 57.84 188 ARG A O 1
ATOM 1497 N N . LEU A 1 189 ? -4.857 -39.444 20.187 1.00 51.59 189 LEU A N 1
ATOM 1498 C CA . LEU A 1 189 ? -4.101 -38.976 19.031 1.00 51.59 189 LEU A CA 1
ATOM 1499 C C . LEU A 1 189 ? -2.790 -39.767 18.979 1.00 51.59 189 LEU A C 1
ATOM 1501 O O . LEU A 1 189 ? -1.794 -39.389 19.592 1.00 51.59 189 LEU A O 1
ATOM 1505 N N . ILE A 1 190 ? -2.813 -40.903 18.287 1.00 57.94 190 ILE A N 1
ATOM 1506 C CA . ILE A 1 190 ? -1.606 -41.613 17.878 1.00 57.94 190 ILE A CA 1
ATOM 1507 C C . ILE A 1 190 ? -1.085 -40.847 16.665 1.00 57.94 190 ILE A C 1
ATOM 1509 O O . ILE A 1 190 ? -1.634 -40.946 15.570 1.00 57.94 190 ILE A O 1
ATOM 1513 N N . LEU A 1 191 ? -0.072 -40.011 16.880 1.00 58.94 191 LEU A N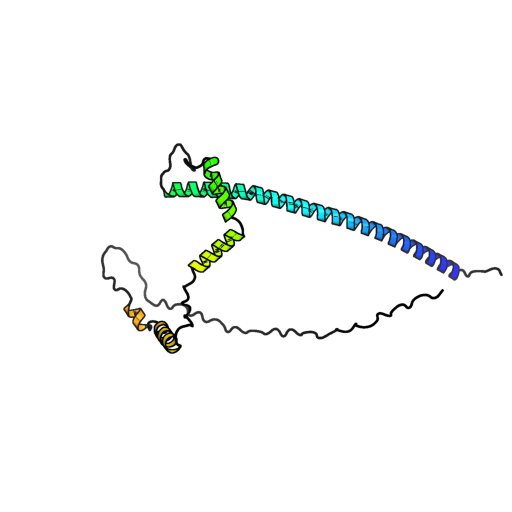 1
ATOM 1514 C CA . LEU A 1 191 ? 0.619 -39.351 15.780 1.00 58.94 191 LEU A CA 1
ATOM 1515 C C . LEU A 1 191 ? 1.407 -40.416 15.000 1.00 58.94 191 LEU A C 1
ATOM 1517 O O . LEU A 1 191 ? 2.113 -41.210 15.630 1.00 58.94 191 LEU A O 1
ATOM 1521 N N . PRO A 1 192 ? 1.316 -40.454 13.659 1.00 54.53 192 PRO A N 1
ATOM 1522 C CA . PRO A 1 192 ? 2.181 -41.312 12.863 1.00 54.53 192 PRO A CA 1
ATOM 1523 C C . PRO A 1 192 ? 3.650 -40.914 13.092 1.00 54.53 192 PRO A C 1
ATOM 1525 O O . PRO A 1 192 ? 3.937 -39.737 13.344 1.00 54.53 192 PRO A O 1
ATOM 1528 N N . PRO A 1 193 ? 4.593 -41.869 13.026 1.00 55.44 193 PRO A N 1
ATOM 1529 C CA . PRO A 1 193 ? 6.006 -41.587 13.232 1.00 55.44 193 PRO A CA 1
ATOM 1530 C C . PRO A 1 193 ? 6.482 -40.519 12.241 1.00 55.44 193 PRO A C 1
ATOM 1532 O O . PRO A 1 193 ? 6.396 -40.686 11.025 1.00 55.44 193 PRO A O 1
ATOM 1535 N N . ILE A 1 194 ? 6.986 -39.404 12.773 1.00 60.34 194 ILE A N 1
ATOM 1536 C CA . ILE A 1 194 ? 7.570 -38.326 11.975 1.00 60.34 194 ILE A CA 1
ATOM 1537 C C . ILE A 1 194 ? 8.932 -38.813 11.481 1.00 60.34 194 ILE A C 1
ATOM 1539 O O . ILE A 1 194 ? 9.919 -38.794 12.216 1.00 60.34 194 ILE A O 1
ATOM 1543 N N . THR A 1 195 ? 9.007 -39.250 10.227 1.00 49.88 195 THR A N 1
ATOM 1544 C CA . THR A 1 195 ? 10.290 -39.503 9.568 1.00 49.88 195 THR A CA 1
ATOM 1545 C C . THR A 1 195 ? 10.894 -38.172 9.127 1.00 49.88 195 THR A C 1
ATOM 1547 O O . THR A 1 195 ? 10.479 -37.588 8.126 1.00 49.88 195 THR A O 1
ATOM 1550 N N . VAL A 1 196 ? 11.885 -37.680 9.870 1.00 49.78 196 VAL A N 1
ATOM 1551 C CA . VAL A 1 196 ? 12.709 -36.540 9.451 1.00 49.78 196 VAL A CA 1
ATOM 1552 C C . VAL A 1 196 ? 13.655 -37.017 8.345 1.00 49.78 196 VAL A C 1
ATOM 1554 O O . VAL A 1 196 ? 14.661 -37.671 8.616 1.00 49.78 196 VAL A O 1
ATOM 1557 N N . ARG A 1 197 ? 13.344 -36.708 7.080 1.00 48.75 197 ARG A N 1
ATOM 1558 C CA . ARG A 1 197 ? 14.318 -36.831 5.986 1.00 48.75 197 ARG A CA 1
ATOM 1559 C C . ARG A 1 197 ? 15.245 -35.625 6.048 1.00 48.75 197 ARG A C 1
ATOM 1561 O O . ARG A 1 197 ? 14.862 -34.521 5.676 1.00 48.75 197 ARG A O 1
ATOM 1568 N N . TRP A 1 198 ? 16.470 -35.847 6.506 1.00 44.91 198 TRP A N 1
ATOM 1569 C CA . TRP A 1 198 ? 17.552 -34.888 6.328 1.00 44.91 198 TRP A CA 1
ATOM 1570 C C . TRP A 1 198 ? 17.840 -34.799 4.830 1.00 44.91 198 TRP A C 1
ATOM 1572 O O . TRP A 1 198 ? 18.402 -35.725 4.243 1.00 44.91 198 TRP A O 1
ATOM 1582 N N . ALA A 1 199 ? 17.412 -33.715 4.187 1.00 46.56 199 ALA A N 1
ATOM 1583 C CA . ALA A 1 199 ? 17.921 -33.383 2.870 1.00 46.56 199 ALA A CA 1
ATOM 1584 C C . ALA A 1 199 ? 19.424 -33.136 3.038 1.00 46.56 199 ALA A C 1
ATOM 1586 O O . ALA A 1 199 ? 19.833 -32.147 3.648 1.00 46.56 199 ALA A O 1
ATOM 1587 N N . ARG A 1 200 ? 20.255 -34.067 2.555 1.00 47.78 200 ARG A N 1
ATOM 1588 C CA . ARG A 1 200 ? 21.671 -33.786 2.327 1.00 47.78 200 ARG A CA 1
ATOM 1589 C C . ARG A 1 200 ? 21.709 -32.666 1.296 1.00 47.78 200 ARG A C 1
ATOM 1591 O O . ARG A 1 200 ? 21.580 -32.925 0.105 1.00 47.78 200 ARG A O 1
ATOM 1598 N N . HIS A 1 201 ? 21.849 -31.429 1.760 1.00 44.09 201 HIS A N 1
ATOM 1599 C CA . HIS A 1 201 ? 22.402 -30.377 0.930 1.00 44.09 201 HIS A CA 1
ATOM 1600 C C . HIS A 1 201 ? 23.784 -30.872 0.505 1.00 44.09 201 HIS A C 1
ATOM 1602 O O . HIS A 1 201 ? 24.720 -30.890 1.304 1.00 44.09 201 HIS A O 1
ATOM 1608 N N . GLN A 1 202 ? 23.884 -31.354 -0.734 1.00 45.59 202 GLN A N 1
ATOM 1609 C CA . GLN A 1 202 ? 25.152 -31.362 -1.439 1.00 45.59 202 GLN A CA 1
ATOM 1610 C C . GLN A 1 202 ? 25.578 -29.899 -1.505 1.00 45.59 202 GLN A C 1
ATOM 1612 O O . GLN A 1 202 ? 24.997 -29.087 -2.220 1.00 45.59 202 GLN A O 1
ATOM 1617 N N . ILE A 1 203 ? 26.514 -29.545 -0.633 1.00 48.03 203 ILE A N 1
ATOM 1618 C CA . ILE A 1 203 ? 27.289 -28.329 -0.779 1.00 48.03 203 ILE A CA 1
ATOM 1619 C C . ILE A 1 203 ? 28.244 -28.650 -1.921 1.00 48.03 203 ILE A C 1
ATOM 1621 O O . ILE A 1 203 ? 29.234 -29.356 -1.726 1.00 48.03 203 ILE A O 1
ATOM 1625 N N . ASP A 1 204 ? 27.897 -28.190 -3.121 1.00 40.91 204 ASP A N 1
ATOM 1626 C CA . ASP A 1 204 ? 28.825 -28.134 -4.240 1.00 40.91 204 ASP A CA 1
ATOM 1627 C C . ASP A 1 204 ? 29.981 -27.212 -3.841 1.00 40.91 204 ASP A C 1
ATOM 1629 O O . ASP A 1 204 ? 29.932 -25.988 -3.963 1.00 40.91 204 ASP A O 1
ATOM 1633 N N . HIS A 1 205 ? 31.051 -27.813 -3.327 1.00 47.56 205 HIS A N 1
ATOM 1634 C CA . HIS A 1 205 ? 32.361 -27.186 -3.274 1.00 47.56 205 HIS A CA 1
ATOM 1635 C C . HIS A 1 205 ? 32.941 -27.180 -4.693 1.00 47.56 205 HIS A C 1
ATOM 1637 O O . HIS A 1 205 ? 33.774 -28.009 -5.049 1.00 47.56 205 HIS A O 1
ATOM 1643 N N . GLY A 1 206 ? 32.475 -26.243 -5.519 1.00 43.84 206 GLY A N 1
ATOM 1644 C CA . GLY A 1 206 ? 32.919 -26.074 -6.899 1.00 43.84 206 GLY A CA 1
ATOM 1645 C C . GLY A 1 206 ? 33.005 -24.601 -7.292 1.00 43.84 206 GLY A C 1
ATOM 1646 O O . GLY A 1 206 ? 31.988 -23.970 -7.534 1.00 43.84 206 GLY A O 1
ATOM 1647 N N . LEU A 1 207 ? 34.242 -24.106 -7.414 1.00 43.19 207 LEU A N 1
ATOM 1648 C CA . LEU A 1 207 ? 34.683 -22.786 -7.903 1.00 43.19 207 LEU A CA 1
ATOM 1649 C C . LEU A 1 207 ? 34.772 -21.624 -6.895 1.00 43.19 207 LEU A C 1
ATOM 1651 O O . LEU A 1 207 ? 34.127 -20.588 -7.022 1.00 43.19 207 LEU A O 1
ATOM 1655 N N . ILE A 1 208 ? 35.773 -21.715 -6.017 1.00 49.72 208 ILE A N 1
ATOM 1656 C CA . ILE A 1 208 ? 36.599 -20.554 -5.651 1.00 49.72 208 ILE A CA 1
ATOM 1657 C C . ILE A 1 208 ? 37.922 -20.684 -6.417 1.00 49.72 208 ILE A C 1
ATOM 1659 O O . ILE A 1 208 ? 38.847 -21.342 -5.952 1.00 49.72 208 ILE A O 1
ATOM 1663 N N . ARG A 1 209 ? 38.011 -20.085 -7.612 1.00 49.75 209 ARG A N 1
ATOM 1664 C CA . ARG A 1 209 ? 39.283 -19.720 -8.268 1.00 49.75 209 ARG A CA 1
ATOM 1665 C C . ARG A 1 209 ? 39.070 -18.521 -9.192 1.00 49.75 209 ARG A C 1
ATOM 1667 O O . ARG A 1 209 ? 38.649 -18.692 -10.331 1.00 49.75 209 ARG A O 1
ATOM 1674 N N . ARG A 1 210 ? 39.398 -17.324 -8.698 1.00 40.94 210 ARG A N 1
ATOM 1675 C CA . ARG A 1 210 ? 40.019 -16.222 -9.462 1.00 40.94 210 ARG A CA 1
ATOM 1676 C C . ARG A 1 210 ? 40.379 -15.078 -8.509 1.00 40.94 210 ARG A C 1
ATOM 1678 O O . ARG A 1 210 ? 39.691 -14.070 -8.418 1.00 40.94 210 ARG A O 1
ATOM 1685 N N . ALA A 1 211 ? 41.475 -15.276 -7.790 1.00 46.41 211 ALA A N 1
ATOM 1686 C CA . ALA A 1 211 ? 42.365 -14.186 -7.420 1.00 46.41 211 ALA A CA 1
ATOM 1687 C C . ALA A 1 211 ? 43.546 -14.207 -8.409 1.00 46.41 211 ALA A C 1
ATOM 1689 O O . ALA A 1 211 ? 43.859 -15.269 -8.942 1.00 46.41 211 ALA A O 1
ATOM 1690 N N . GLU A 1 212 ? 44.159 -13.037 -8.616 1.00 41.78 212 GLU A N 1
ATOM 1691 C CA . GLU A 1 212 ? 45.360 -12.732 -9.424 1.00 41.78 212 GLU A CA 1
ATOM 1692 C C . GLU A 1 212 ? 45.156 -12.245 -10.873 1.00 41.78 212 GLU A C 1
ATOM 1694 O O . GLU A 1 212 ? 45.123 -13.013 -11.830 1.00 41.78 212 GLU A O 1
ATOM 1699 N N . ARG A 1 213 ? 45.111 -10.913 -11.045 1.00 39.41 213 ARG A N 1
ATOM 1700 C CA . ARG A 1 213 ? 46.211 -10.112 -11.636 1.00 39.41 213 ARG A CA 1
ATOM 1701 C C . ARG A 1 213 ? 45.795 -8.641 -11.732 1.00 39.41 213 ARG A C 1
ATOM 1703 O O . ARG A 1 213 ? 45.124 -8.232 -12.673 1.00 39.41 213 ARG A O 1
ATOM 1710 N N . ILE A 1 214 ? 46.242 -7.837 -10.772 1.00 45.19 214 ILE A N 1
ATOM 1711 C CA . ILE A 1 214 ? 46.371 -6.386 -10.935 1.00 45.19 214 ILE A CA 1
ATOM 1712 C C . ILE A 1 214 ? 47.870 -6.143 -11.115 1.00 45.19 214 ILE A C 1
ATOM 1714 O O . ILE A 1 214 ? 48.644 -6.401 -10.199 1.00 45.19 214 ILE A O 1
ATOM 1718 N N . GLN A 1 215 ? 48.289 -5.721 -12.309 1.00 55.56 215 GLN A N 1
ATOM 1719 C CA . GLN A 1 215 ? 49.631 -5.172 -12.513 1.00 55.56 215 GLN A CA 1
ATOM 1720 C C . GLN A 1 215 ? 49.623 -3.681 -12.140 1.00 55.56 215 GLN A C 1
ATOM 1722 O O . GLN A 1 215 ? 48.698 -2.975 -12.554 1.00 55.56 215 GLN A O 1
ATOM 1727 N N . PRO A 1 216 ? 50.631 -3.167 -11.414 1.00 54.59 216 PRO A N 1
ATOM 1728 C CA . PRO A 1 216 ? 50.813 -1.731 -11.258 1.00 54.59 216 PRO A CA 1
ATOM 1729 C C . PRO A 1 216 ? 51.419 -1.131 -12.536 1.00 54.59 216 PRO A C 1
ATOM 1731 O O . PRO A 1 216 ? 52.435 -1.603 -13.045 1.00 54.59 216 PRO A O 1
ATOM 1734 N N . ARG A 1 217 ? 50.788 -0.072 -13.056 1.00 47.78 217 ARG A N 1
ATOM 1735 C CA . ARG A 1 217 ? 51.364 0.802 -14.087 1.00 47.78 217 ARG A CA 1
ATOM 1736 C C . ARG A 1 217 ? 52.506 1.613 -13.465 1.00 47.78 217 ARG A C 1
ATOM 1738 O O . ARG A 1 217 ? 52.275 2.317 -12.486 1.00 47.78 217 ARG A O 1
ATOM 1745 N N . GLY A 1 218 ? 53.705 1.522 -14.038 1.00 57.88 218 GLY A N 1
ATOM 1746 C CA . GLY A 1 218 ? 54.801 2.457 -13.767 1.00 57.88 218 GLY A CA 1
ATOM 1747 C C . GLY A 1 218 ? 54.547 3.842 -14.393 1.00 57.88 218 GLY A C 1
ATOM 1748 O O . GLY A 1 218 ? 53.698 3.954 -15.285 1.00 57.88 218 GLY A O 1
ATOM 1749 N N . PRO A 1 219 ? 55.239 4.896 -13.924 1.00 61.00 219 PRO A N 1
ATOM 1750 C CA . PRO A 1 219 ? 55.065 6.260 -14.420 1.00 61.00 219 PRO A CA 1
ATOM 1751 C C . PRO A 1 219 ? 55.822 6.498 -15.742 1.00 61.00 219 PRO A C 1
ATOM 1753 O O . PRO A 1 219 ? 56.830 5.833 -15.990 1.00 61.00 219 PRO A O 1
ATOM 1756 N N . PRO A 1 220 ? 55.370 7.441 -16.591 1.00 58.19 220 PRO A N 1
ATOM 1757 C CA . PRO A 1 220 ? 56.079 7.809 -17.811 1.00 58.19 220 PRO A CA 1
ATOM 1758 C C . PRO A 1 220 ? 57.262 8.737 -17.505 1.00 58.19 220 PRO A C 1
ATOM 1760 O O . PRO A 1 220 ? 57.120 9.734 -16.799 1.00 58.19 220 PRO A O 1
ATOM 1763 N N . THR A 1 221 ? 58.418 8.404 -18.068 1.00 56.59 221 THR A N 1
ATOM 1764 C CA . THR A 1 221 ? 59.574 9.288 -18.223 1.00 56.59 221 THR A CA 1
ATOM 1765 C C . THR A 1 221 ? 59.307 10.338 -19.305 1.00 56.59 221 THR A C 1
ATOM 1767 O O . THR A 1 221 ? 58.843 10.003 -20.397 1.00 56.59 221 THR A O 1
ATOM 1770 N N . VAL A 1 222 ? 59.648 11.590 -18.994 1.00 51.09 222 VAL A N 1
ATOM 1771 C CA . VAL A 1 222 ? 60.133 12.617 -19.930 1.00 51.09 222 VAL A CA 1
ATOM 1772 C C . VAL A 1 222 ? 61.488 13.055 -19.401 1.00 51.09 222 VAL A C 1
ATOM 1774 O O . VAL A 1 222 ? 61.574 13.226 -18.162 1.00 51.09 222 VAL A O 1
#

Organism: Elysia chlorotica (NCBI:txid188477)

Sequence (222 aa):
AFYVETRVEALERQVATRAKMTDVLNRSQDSKLRTQKKRDQAALDIFDRKFEKEGQNHKEALKDHVAHYGVLRELAQERENSGQADPNMGRYGPGSSKLEIQPLIQKKIKESTPSAKRKRQSKKILATRKNIKVFDRTKPTSALLKMKEKIASRPTSEQLRQMSPSTTESDRKPQRLAGGPGASVSPRLILPPITVRWARHQIDHGLIRRAERIQPRGPPTV

Foldseek 3Di:
DDDDDDPVVVVVVVVVVVVVVVVVVVVVVVVVVVVVVVVVVVVVVVVVVVVVVVVVVVVVVVLLVVLLVVLQVVQLVVCVVVVPDDVVQPSRRPLNDPVSCVVSSVVSSVCVDPVNVVVVVVVVVVVPDDDDPDDDPPDDPVVVVVVVVVVVPDPDPVVVVVPDDPDDDDDDDDDDDDDDDDDPPPDDPPDDDDDDDDPPPPPPPDDPDDDDDDDDDDDDDD

Radius of gyration: 41.86 Å; chains: 1; bounding box: 100×65×110 Å

Secondary structure (DSSP, 8-state):
------HHHHHHHHHHHHHHHHHHHHHHHHHHHHHHHHHHHHHHHHHHHHHHHHHHHHHHHHHHHHHHHHHHHHHHHHHHHH----GGGTTT-TT-SHHHHHHHHHHHHHHHSHHHHHHHHHHHHHHHS-------TTS-HHHHHHHHHHHH-PPPHHHHHHTS--------------------------PPP---------------------PPPPPPP-

pLDDT: mean 74.77, std 20.66, range [32.75, 98.25]